Protein AF-A0AAW4BM08-F1 (afdb_monomer_lite)

Organism: Vibrio anguillarum (NCBI:txid55601)

Foldseek 3Di:
DDDDDDPVPDDPDQPDLVVLLVLLLPQDPPDPCNLVNLCSLLVSQPALVSSLVSLVNHDPVHCSLQVSLLSSCLPCVVVDDLLQWQKDAADDAAPFEKEKAAALLDPLRLLLVVCSVVCSPVRYMYTYLDEHLDDLDDPRDGALSLQLSLCLSPQPDSVRSNVSSVVSSVCNPCSNHDHPDPDDRDPVSSVSSVRSNSSCCSNRVVSFPTWMRTNVSDIDGTRDDD

Sequence (226 aa):
MEKEPSRLDQPQQPPASNSLENIARNLNPSSENFTEQCMQIGVGAPDVRALLTLFSIMPVHNEAATLCGHTFASKSLQSFDNDDLIVYKAIGEEKSVVNVLSDYTCSFCARFHNRIPELNSNGVTVRIFPYGRADYKVNGQPTAIAQNMATAMCGSSEQEKAQIFNDLISNQSLYAQKVYSQNEIADNCIQKAMTYKLFGDIFSRQRQTPLIFHPDGFVQIGDALT

InterPro domains:
  IPR036249 Thioredoxin-like superfamily [SSF52833] (87-222)
  IPR051470 Thiol:disulfide interchange protein [PTHR35272] (73-188)

Radius of gyration: 18.85 Å; chains: 1; bounding box: 44×66×50 Å

Structure (mmCIF, N/CA/C/O backbone):
data_AF-A0AAW4BM08-F1
#
_entry.id   AF-A0AAW4BM08-F1
#
loop_
_atom_site.group_PDB
_atom_site.id
_atom_site.type_symbol
_atom_site.label_atom_id
_atom_site.label_alt_id
_atom_site.label_comp_id
_atom_site.label_asym_id
_atom_site.label_entity_id
_atom_site.label_seq_id
_atom_site.pdbx_PDB_ins_code
_atom_site.Cartn_x
_atom_site.Cartn_y
_atom_site.Cartn_z
_atom_site.occupancy
_atom_site.B_iso_or_equiv
_atom_site.auth_seq_id
_atom_site.auth_comp_id
_atom_site.auth_asym_id
_atom_site.auth_atom_id
_atom_site.pdbx_PDB_model_num
ATOM 1 N N . MET A 1 1 ? 2.761 -49.407 -14.287 1.00 41.34 1 MET A N 1
ATOM 2 C CA . MET A 1 1 ? 3.035 -48.243 -15.153 1.00 41.34 1 MET A CA 1
ATOM 3 C C . MET A 1 1 ? 2.644 -47.012 -14.364 1.00 41.34 1 MET A C 1
ATOM 5 O O . MET A 1 1 ? 1.478 -46.637 -14.369 1.00 41.34 1 MET A O 1
ATOM 9 N N . GLU A 1 2 ? 3.580 -46.470 -13.592 1.00 42.31 2 GLU A N 1
ATOM 10 C CA . GLU A 1 2 ? 3.396 -45.163 -12.960 1.00 42.31 2 GLU A CA 1
ATOM 11 C C . GLU A 1 2 ? 3.401 -44.109 -14.072 1.00 42.31 2 GLU A C 1
ATOM 13 O O . GLU A 1 2 ? 4.277 -44.119 -14.936 1.00 42.31 2 GLU A O 1
ATOM 18 N N . LYS A 1 3 ? 2.358 -43.276 -14.120 1.00 47.12 3 LYS A N 1
ATOM 19 C CA . LYS A 1 3 ? 2.285 -42.149 -15.054 1.00 47.12 3 LYS A CA 1
ATOM 20 C C . LYS A 1 3 ? 3.284 -41.090 -14.595 1.00 47.12 3 LYS A C 1
ATOM 22 O O . LYS A 1 3 ? 3.214 -40.659 -13.448 1.00 47.12 3 LYS A O 1
ATOM 27 N N . GLU A 1 4 ? 4.167 -40.663 -15.495 1.00 41.12 4 GLU A N 1
ATOM 28 C CA . GLU A 1 4 ? 4.961 -39.446 -15.312 1.00 41.12 4 GLU A CA 1
ATOM 29 C C . GLU A 1 4 ? 4.027 -38.255 -15.018 1.00 41.12 4 GLU A C 1
ATOM 31 O O . GLU A 1 4 ? 3.014 -38.095 -15.711 1.00 41.12 4 GLU A O 1
ATOM 36 N N . PRO A 1 5 ? 4.327 -37.424 -14.004 1.00 44.53 5 PRO A N 1
ATOM 37 C CA . PRO A 1 5 ? 3.548 -36.226 -13.729 1.00 44.53 5 PRO A CA 1
ATOM 38 C C . PRO A 1 5 ? 3.705 -35.206 -14.862 1.00 44.53 5 PRO A C 1
ATOM 40 O O . PRO A 1 5 ? 4.771 -35.061 -15.465 1.00 44.53 5 PRO A O 1
ATOM 43 N N . SER A 1 6 ? 2.614 -34.502 -15.167 1.00 50.00 6 SER A N 1
ATOM 44 C CA . SER A 1 6 ? 2.571 -33.518 -16.246 1.00 50.00 6 SER A CA 1
ATOM 45 C C . SER A 1 6 ? 3.480 -32.322 -15.938 1.00 50.00 6 SER A C 1
ATOM 47 O O . SER A 1 6 ? 3.615 -31.896 -14.792 1.00 50.00 6 SER A O 1
ATOM 49 N N . ARG A 1 7 ? 4.070 -31.734 -16.985 1.00 47.44 7 ARG A N 1
ATOM 50 C CA . ARG A 1 7 ? 5.000 -30.587 -16.922 1.00 47.44 7 ARG A CA 1
ATOM 51 C C . ARG A 1 7 ? 4.415 -29.320 -16.266 1.00 47.44 7 ARG A C 1
ATOM 53 O O . ARG A 1 7 ? 5.148 -28.361 -16.061 1.00 47.44 7 ARG A O 1
ATOM 60 N N . LEU A 1 8 ? 3.115 -29.306 -15.967 1.00 42.53 8 LEU A N 1
ATOM 61 C CA . LEU A 1 8 ? 2.399 -28.189 -15.346 1.00 42.53 8 LEU A CA 1
ATOM 62 C C . LEU A 1 8 ? 2.458 -28.196 -13.807 1.00 42.53 8 LEU A C 1
ATOM 64 O O . LEU A 1 8 ? 2.119 -27.183 -13.208 1.00 42.53 8 LEU A O 1
ATOM 68 N N . ASP A 1 9 ? 2.937 -29.278 -13.181 1.00 43.19 9 ASP A N 1
ATOM 69 C CA . ASP A 1 9 ? 2.997 -29.425 -11.714 1.00 43.19 9 ASP A CA 1
ATOM 70 C C . ASP A 1 9 ? 4.409 -29.231 -11.122 1.00 43.19 9 ASP A C 1
ATOM 72 O O . ASP A 1 9 ? 4.650 -29.527 -9.951 1.00 43.19 9 ASP A O 1
ATOM 76 N N . GLN A 1 10 ? 5.376 -28.747 -11.909 1.00 37.47 10 GLN A N 1
ATOM 77 C CA . GLN A 1 10 ? 6.713 -28.436 -11.394 1.00 37.47 10 GLN A CA 1
ATOM 78 C C . GLN A 1 10 ? 6.787 -26.972 -10.934 1.00 37.47 10 GLN A C 1
ATOM 80 O O . GLN A 1 10 ? 6.391 -26.088 -11.697 1.00 37.47 10 GLN A O 1
ATOM 85 N N . PRO A 1 11 ? 7.338 -26.682 -9.735 1.00 41.28 11 PRO A N 1
ATOM 86 C CA . PRO A 1 11 ? 7.639 -25.313 -9.349 1.00 41.28 11 PRO A CA 1
ATOM 87 C C . PRO A 1 11 ? 8.594 -24.729 -10.389 1.00 41.28 11 PRO A C 1
ATOM 89 O O . PRO A 1 11 ? 9.713 -25.218 -10.556 1.00 41.28 11 PRO A O 1
ATOM 92 N N . GLN A 1 12 ? 8.137 -23.713 -11.122 1.00 49.75 12 GLN A N 1
ATOM 93 C CA . GLN A 1 12 ? 8.989 -22.982 -12.049 1.00 49.75 12 GLN A CA 1
ATOM 94 C C . GLN A 1 12 ? 10.176 -22.436 -11.252 1.00 49.75 12 GLN A C 1
ATOM 96 O O . GLN A 1 12 ? 9.999 -21.643 -10.326 1.00 49.75 12 GLN A O 1
ATOM 101 N N . GLN A 1 13 ? 11.387 -22.902 -11.573 1.00 44.53 13 GLN A N 1
ATOM 102 C CA . GLN A 1 13 ? 12.601 -22.328 -11.004 1.00 44.53 13 GLN A CA 1
ATOM 103 C C . GLN A 1 13 ? 12.610 -20.828 -11.316 1.00 44.53 13 GLN A C 1
ATOM 105 O O . GLN A 1 13 ? 12.337 -20.460 -12.464 1.00 44.53 13 GLN A O 1
ATOM 110 N N . PRO A 1 14 ? 12.909 -19.961 -10.332 1.00 50.41 14 PRO A N 1
ATOM 111 C CA . PRO A 1 14 ? 12.955 -18.536 -10.586 1.00 50.41 14 PRO A CA 1
ATOM 112 C C . PRO A 1 14 ? 13.980 -18.268 -11.696 1.00 50.41 14 PRO A C 1
ATOM 114 O O . PRO A 1 14 ? 15.072 -18.852 -11.680 1.00 50.41 14 PRO A O 1
ATOM 117 N N . PRO A 1 15 ? 13.642 -17.427 -12.686 1.00 55.50 15 PRO A N 1
ATOM 118 C CA . PRO A 1 15 ? 14.575 -17.060 -13.739 1.00 55.50 15 PRO A CA 1
ATOM 119 C C . PRO A 1 15 ? 15.868 -16.508 -13.122 1.00 55.50 15 PRO A C 1
ATOM 121 O O . PRO A 1 15 ? 15.829 -15.733 -12.167 1.00 55.50 15 PRO A O 1
ATOM 124 N N . ALA A 1 16 ? 17.026 -16.908 -13.662 1.00 60.22 16 ALA A N 1
ATOM 125 C CA . ALA A 1 16 ? 18.324 -16.393 -13.218 1.00 60.22 16 ALA A CA 1
ATOM 126 C C . ALA A 1 16 ? 18.314 -14.851 -13.221 1.00 60.22 16 ALA A C 1
ATOM 128 O O . ALA A 1 16 ? 17.701 -14.261 -14.110 1.00 60.22 16 ALA A O 1
ATOM 129 N N . SER A 1 17 ? 18.995 -14.182 -12.279 1.00 59.50 17 SER A N 1
ATOM 130 C CA . SER A 1 17 ? 18.917 -12.711 -12.124 1.00 59.50 17 SER A CA 1
ATOM 131 C C . SER A 1 17 ? 19.185 -11.947 -13.429 1.00 59.50 17 SER A C 1
ATOM 133 O O . SER A 1 17 ? 18.483 -10.987 -13.738 1.00 59.50 17 SER A O 1
ATOM 135 N N . ASN A 1 18 ? 20.107 -12.447 -14.261 1.00 64.00 18 ASN A N 1
ATOM 136 C CA . ASN A 1 18 ? 20.407 -11.899 -15.589 1.00 64.00 18 ASN A CA 1
ATOM 137 C C . ASN A 1 18 ? 19.195 -11.920 -16.544 1.00 64.00 18 ASN A C 1
ATOM 139 O O . ASN A 1 18 ? 19.064 -11.055 -17.405 1.00 64.00 18 ASN A O 1
ATOM 143 N N . SER A 1 19 ? 18.293 -12.892 -16.404 1.00 86.31 19 SER A N 1
ATOM 144 C CA . SER A 1 19 ? 17.054 -12.985 -17.182 1.00 86.31 19 SER A CA 1
ATOM 145 C C . SER A 1 19 ? 16.022 -11.946 -16.736 1.00 86.31 19 SER A C 1
ATOM 147 O O . SER A 1 19 ? 15.391 -11.327 -17.589 1.00 86.31 19 SER A O 1
ATOM 149 N N . LEU A 1 20 ? 15.867 -11.706 -15.429 1.00 93.38 20 LEU A N 1
ATOM 150 C CA . LEU A 1 20 ? 14.930 -10.697 -14.913 1.00 93.38 20 LEU A CA 1
ATOM 151 C C . LEU A 1 20 ? 15.369 -9.274 -15.250 1.00 93.38 20 LEU A C 1
ATOM 153 O O . LEU A 1 20 ? 14.540 -8.450 -15.634 1.00 93.38 20 LEU A O 1
ATOM 157 N N . GLU A 1 21 ? 16.670 -8.990 -15.166 1.00 93.81 21 GLU A N 1
ATOM 158 C CA . GLU A 1 21 ? 17.207 -7.689 -15.569 1.00 93.81 21 GLU A CA 1
ATOM 159 C C . GLU A 1 21 ? 16.959 -7.402 -17.052 1.00 93.81 21 GLU A C 1
ATOM 161 O O . GLU A 1 21 ? 16.584 -6.286 -17.415 1.00 93.81 21 GLU A O 1
ATOM 166 N N . ASN A 1 22 ? 17.120 -8.413 -17.910 1.00 93.69 22 ASN A N 1
ATOM 167 C CA . ASN A 1 22 ? 16.833 -8.283 -19.335 1.00 93.69 22 ASN A CA 1
ATOM 168 C C . ASN A 1 22 ? 15.350 -8.008 -19.598 1.00 93.69 22 ASN A C 1
ATOM 170 O O . ASN A 1 22 ? 15.041 -7.152 -20.427 1.00 93.69 22 ASN A O 1
ATOM 174 N N . ILE A 1 23 ? 14.441 -8.681 -18.887 1.00 94.19 23 ILE A N 1
ATOM 175 C CA . ILE A 1 23 ? 13.001 -8.406 -18.995 1.00 94.19 23 ILE A CA 1
ATOM 176 C C . ILE A 1 23 ? 12.712 -6.967 -18.542 1.00 94.19 23 ILE A C 1
ATOM 178 O O . ILE A 1 23 ? 12.061 -6.222 -19.268 1.00 94.19 23 ILE A O 1
ATOM 182 N N . ALA A 1 24 ? 13.256 -6.537 -17.399 1.00 93.62 24 ALA A N 1
ATOM 183 C CA . ALA A 1 24 ? 13.030 -5.196 -16.859 1.00 93.62 24 ALA A CA 1
ATOM 184 C C . ALA A 1 24 ? 13.524 -4.078 -17.796 1.00 93.62 24 ALA A C 1
ATOM 186 O O . ALA A 1 24 ? 12.808 -3.103 -18.014 1.00 93.62 24 ALA A O 1
ATOM 187 N N . ARG A 1 25 ? 14.714 -4.221 -18.398 1.00 92.81 25 ARG A N 1
ATOM 188 C CA . ARG A 1 25 ? 15.284 -3.213 -19.318 1.00 92.81 25 ARG A CA 1
ATOM 189 C C . ARG A 1 25 ? 14.516 -3.079 -20.630 1.00 92.81 25 ARG A C 1
ATOM 191 O O . ARG A 1 25 ? 14.506 -1.998 -21.210 1.00 92.81 25 ARG A O 1
ATOM 198 N N . ASN A 1 26 ? 13.908 -4.167 -21.097 1.00 92.12 26 ASN A N 1
ATOM 199 C CA . ASN A 1 26 ? 13.240 -4.238 -22.399 1.00 92.12 26 ASN A CA 1
ATOM 200 C C . ASN A 1 26 ? 11.709 -4.244 -22.285 1.00 92.12 26 ASN A C 1
ATOM 202 O O . ASN A 1 26 ? 11.019 -4.569 -23.251 1.00 92.12 26 ASN A O 1
ATOM 206 N N . LEU A 1 27 ? 11.176 -3.902 -21.110 1.00 92.31 27 LEU A N 1
ATOM 207 C CA . LEU A 1 27 ? 9.746 -3.915 -20.857 1.00 92.31 27 LEU A CA 1
ATOM 208 C C . LEU A 1 27 ? 9.024 -2.901 -21.762 1.00 92.31 27 LEU A C 1
ATOM 210 O O . LEU A 1 27 ? 9.345 -1.708 -21.768 1.00 92.31 27 LEU A O 1
ATOM 214 N N . ASN A 1 28 ? 8.032 -3.382 -22.513 1.00 91.62 28 ASN A N 1
ATOM 215 C CA . ASN A 1 28 ? 7.250 -2.586 -23.456 1.00 91.62 28 ASN A CA 1
ATOM 216 C C . ASN A 1 28 ? 5.750 -2.658 -23.102 1.00 91.62 28 ASN A C 1
ATOM 218 O O . ASN A 1 28 ? 5.165 -3.731 -23.251 1.00 91.62 28 ASN A O 1
ATOM 222 N N . PRO A 1 29 ? 5.110 -1.544 -22.693 1.00 90.81 29 PRO A N 1
ATOM 223 C CA . PRO A 1 29 ? 3.686 -1.492 -22.331 1.00 90.81 29 PRO A CA 1
ATOM 224 C C . PRO A 1 29 ? 2.729 -1.962 -23.422 1.00 90.81 29 PRO A C 1
ATOM 226 O O . PRO A 1 29 ? 1.629 -2.410 -23.122 1.00 90.81 29 PRO A O 1
ATOM 229 N N . SER A 1 30 ? 3.130 -1.847 -24.688 1.00 90.50 30 SER A N 1
ATOM 230 C CA . SER A 1 30 ? 2.307 -2.248 -25.832 1.00 90.50 30 SER A CA 1
ATOM 231 C C . SER A 1 30 ? 2.451 -3.729 -26.196 1.00 90.50 30 SER A C 1
ATOM 233 O O . SER A 1 30 ? 1.844 -4.174 -27.165 1.00 90.50 30 SER A O 1
ATOM 235 N N . SER A 1 31 ? 3.279 -4.488 -25.473 1.00 90.94 31 SER A N 1
ATOM 236 C CA . SER A 1 31 ? 3.492 -5.910 -25.738 1.00 90.94 31 SER A CA 1
ATOM 237 C C . SER A 1 31 ? 2.342 -6.766 -25.206 1.00 90.94 31 SER A C 1
ATOM 239 O O . SER A 1 31 ? 1.884 -6.568 -24.083 1.00 90.94 31 SER A O 1
ATOM 241 N N . GLU A 1 32 ? 1.941 -7.793 -25.958 1.00 92.81 32 GLU A N 1
ATOM 242 C CA . GLU A 1 32 ? 0.901 -8.748 -25.537 1.00 92.81 32 GLU A CA 1
ATOM 243 C C . GLU A 1 32 ? 1.283 -9.528 -24.266 1.00 92.81 32 GLU A C 1
ATOM 245 O O . GLU A 1 32 ? 0.418 -9.933 -23.495 1.00 92.81 32 GLU A O 1
ATOM 250 N N . ASN A 1 33 ? 2.583 -9.704 -24.007 1.00 93.31 33 ASN A N 1
ATOM 251 C CA . ASN A 1 33 ? 3.102 -10.392 -22.821 1.00 93.31 33 ASN A CA 1
ATOM 252 C C . ASN A 1 33 ? 3.484 -9.445 -21.668 1.00 93.31 33 ASN A C 1
ATOM 254 O O . ASN A 1 33 ? 4.096 -9.892 -20.696 1.00 93.31 33 ASN A O 1
ATOM 258 N N . PHE A 1 34 ? 3.134 -8.156 -21.744 1.00 93.44 34 PHE A N 1
ATOM 259 C CA . PHE A 1 34 ? 3.532 -7.157 -20.748 1.00 93.44 34 PHE A CA 1
ATOM 260 C C . PHE A 1 34 ? 3.140 -7.563 -19.319 1.00 93.44 34 PHE A C 1
ATOM 262 O O . PHE A 1 34 ? 3.961 -7.521 -18.402 1.00 93.44 34 PHE A O 1
ATOM 269 N N . THR A 1 35 ? 1.899 -8.021 -19.130 1.00 93.56 35 THR A N 1
ATOM 270 C CA . THR A 1 35 ? 1.411 -8.470 -17.820 1.00 93.56 35 THR A CA 1
ATOM 271 C C . THR A 1 35 ? 2.215 -9.650 -17.283 1.00 93.56 35 THR A C 1
ATOM 273 O O . THR A 1 35 ? 2.584 -9.651 -16.110 1.00 93.56 35 THR A O 1
ATOM 276 N N . GLU A 1 36 ? 2.520 -10.636 -18.128 1.00 95.06 36 GLU A N 1
ATOM 277 C CA . GLU A 1 36 ? 3.309 -11.804 -17.731 1.00 95.06 36 GLU A CA 1
ATOM 278 C C . GLU A 1 36 ? 4.731 -11.397 -17.333 1.00 95.06 36 GLU A C 1
ATOM 280 O O . GLU A 1 36 ? 5.205 -11.783 -16.267 1.00 95.06 36 GLU A O 1
ATOM 285 N N . GLN A 1 37 ? 5.380 -10.549 -18.132 1.00 95.06 37 GLN A N 1
ATOM 286 C CA . GLN A 1 37 ? 6.718 -10.028 -17.848 1.00 95.06 37 GLN A CA 1
ATOM 287 C C . GLN A 1 37 ? 6.766 -9.261 -16.521 1.00 95.06 37 GLN A C 1
ATOM 289 O O . GLN A 1 37 ? 7.676 -9.466 -15.714 1.00 95.06 37 GLN A O 1
ATOM 294 N N . CYS A 1 38 ? 5.759 -8.430 -16.251 1.00 94.75 38 CYS A N 1
ATOM 295 C CA . CYS A 1 38 ? 5.636 -7.721 -14.981 1.00 94.75 38 CYS A CA 1
ATOM 296 C C . CYS A 1 38 ? 5.477 -8.656 -13.787 1.00 94.75 38 CYS A C 1
ATOM 298 O O . CYS A 1 38 ? 6.106 -8.441 -12.749 1.00 94.75 38 CYS A O 1
ATOM 300 N N . MET A 1 39 ? 4.688 -9.719 -13.937 1.00 95.00 39 MET A N 1
ATOM 301 C CA . MET A 1 39 ? 4.548 -10.731 -12.893 1.00 95.00 39 MET A CA 1
ATOM 302 C C . MET A 1 39 ? 5.830 -11.546 -12.706 1.00 95.00 39 MET A C 1
ATOM 304 O O . MET A 1 39 ? 6.197 -11.814 -11.565 1.00 95.00 39 MET A O 1
ATOM 308 N N . GLN A 1 40 ? 6.557 -11.878 -13.777 1.00 94.94 40 GLN A N 1
ATOM 309 C CA . GLN A 1 40 ? 7.861 -12.547 -13.687 1.00 94.94 40 GLN A CA 1
ATOM 310 C C . GLN A 1 40 ? 8.871 -11.700 -12.904 1.00 94.94 40 GLN A C 1
ATOM 312 O O . GLN A 1 40 ? 9.571 -12.229 -12.045 1.00 94.94 40 GLN A O 1
ATOM 317 N N . ILE A 1 41 ? 8.911 -10.386 -13.144 1.00 94.50 41 ILE A N 1
ATOM 318 C CA . ILE A 1 41 ? 9.743 -9.455 -12.370 1.00 94.50 41 ILE A CA 1
ATOM 319 C C . ILE A 1 41 ? 9.291 -9.401 -10.906 1.00 94.50 41 ILE A C 1
ATOM 321 O O . ILE A 1 41 ? 10.115 -9.548 -10.006 1.00 94.50 41 ILE A O 1
ATOM 325 N N . GLY A 1 42 ? 7.991 -9.202 -10.675 1.00 92.56 42 GLY A N 1
ATOM 326 C CA . GLY A 1 42 ? 7.408 -9.036 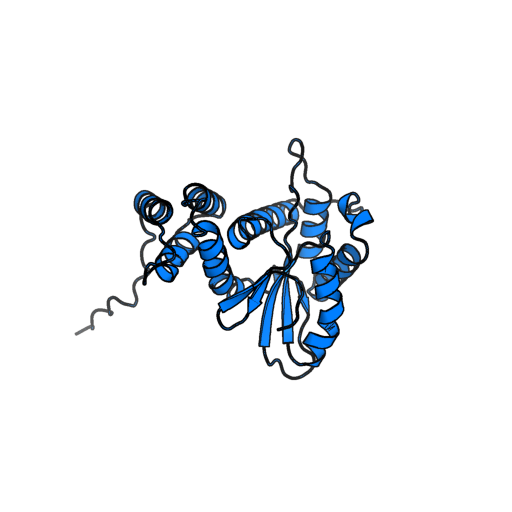-9.344 1.00 92.56 42 GLY A CA 1
ATOM 327 C C . GLY A 1 42 ? 7.568 -10.251 -8.432 1.00 92.56 42 GLY A C 1
ATOM 328 O O . GLY A 1 42 ? 7.954 -10.107 -7.276 1.00 92.56 42 GLY A O 1
ATOM 329 N N . VAL A 1 43 ? 7.291 -11.444 -8.961 1.00 92.06 43 VAL A N 1
ATOM 330 C CA . VAL A 1 43 ? 7.328 -12.718 -8.222 1.00 92.06 43 VAL A CA 1
ATOM 331 C C . VAL A 1 43 ? 8.722 -13.347 -8.240 1.00 92.06 43 VAL A C 1
ATOM 333 O O . VAL A 1 43 ? 9.100 -14.033 -7.296 1.00 92.06 43 VAL A O 1
ATOM 336 N N . GLY A 1 44 ? 9.496 -13.129 -9.307 1.00 92.19 44 GLY A N 1
ATOM 337 C CA . GLY A 1 44 ? 10.830 -13.709 -9.463 1.00 92.19 44 GLY A CA 1
ATOM 338 C C . GLY A 1 44 ? 11.921 -13.003 -8.659 1.00 92.19 44 GLY A C 1
ATOM 339 O O . GLY A 1 44 ? 13.000 -13.568 -8.478 1.00 92.19 44 GLY A O 1
ATOM 340 N N . ALA A 1 45 ? 11.676 -11.782 -8.175 1.00 93.06 45 ALA A N 1
ATOM 341 C CA . ALA A 1 45 ? 12.617 -11.088 -7.306 1.00 93.06 45 ALA A CA 1
ATOM 342 C C . ALA A 1 45 ? 12.724 -11.799 -5.937 1.00 93.06 45 ALA A C 1
ATOM 344 O O . ALA A 1 45 ? 11.704 -12.007 -5.283 1.00 93.06 45 ALA A O 1
ATOM 345 N N . PRO A 1 46 ? 13.938 -12.138 -5.459 1.00 91.19 46 PRO A N 1
ATOM 346 C CA . PRO A 1 46 ? 14.117 -12.897 -4.215 1.00 91.19 46 PRO A CA 1
ATOM 347 C C . PRO A 1 46 ? 13.751 -12.105 -2.954 1.00 91.19 46 PRO A C 1
ATOM 349 O O . PRO A 1 46 ? 13.446 -12.691 -1.920 1.00 91.19 46 PRO A O 1
ATOM 352 N N . ASP A 1 47 ? 13.801 -10.775 -3.031 1.00 91.06 47 ASP A N 1
ATOM 353 C CA . ASP A 1 47 ? 13.400 -9.869 -1.967 1.00 91.06 47 ASP A CA 1
ATOM 354 C C . ASP A 1 47 ? 12.976 -8.505 -2.542 1.00 91.06 47 ASP A C 1
ATOM 356 O O . ASP A 1 47 ? 13.180 -8.193 -3.722 1.00 91.06 47 ASP A O 1
ATOM 360 N N . VAL A 1 48 ? 12.394 -7.661 -1.688 1.00 90.19 48 VAL A N 1
ATOM 361 C CA . VAL A 1 48 ? 11.899 -6.333 -2.080 1.00 90.19 48 VAL A CA 1
ATOM 362 C C . VAL A 1 48 ? 13.014 -5.401 -2.580 1.00 90.19 48 VAL A C 1
ATOM 364 O O . VAL A 1 48 ? 12.763 -4.501 -3.380 1.00 90.19 48 VAL A O 1
ATOM 367 N N . ARG A 1 49 ? 14.268 -5.598 -2.154 1.00 90.12 49 ARG A N 1
ATOM 368 C CA . ARG A 1 49 ? 15.402 -4.762 -2.572 1.00 90.12 49 ARG A CA 1
ATOM 369 C C . ARG A 1 49 ? 15.880 -5.135 -3.973 1.00 90.12 49 ARG A C 1
ATOM 371 O O . ARG A 1 49 ? 16.176 -4.243 -4.774 1.00 90.12 49 ARG A O 1
ATOM 378 N N . ALA A 1 50 ? 15.920 -6.425 -4.287 1.00 92.81 50 ALA A N 1
ATOM 379 C CA . ALA A 1 50 ? 16.127 -6.913 -5.642 1.00 92.81 50 ALA A CA 1
ATOM 380 C C . ALA A 1 50 ? 14.998 -6.426 -6.561 1.00 92.81 50 ALA A C 1
ATOM 382 O O . ALA A 1 50 ? 15.270 -5.917 -7.648 1.00 92.81 50 ALA A O 1
ATOM 383 N N . LEU A 1 51 ? 13.749 -6.465 -6.085 1.00 94.12 51 LEU A N 1
ATOM 384 C CA . LEU A 1 51 ? 12.600 -5.961 -6.833 1.00 94.12 51 LEU A CA 1
ATOM 385 C C . LEU A 1 51 ? 12.725 -4.464 -7.156 1.00 94.12 51 LEU A C 1
ATOM 387 O O . LEU A 1 51 ? 12.576 -4.068 -8.310 1.00 94.12 51 LEU A O 1
ATOM 391 N N . LEU A 1 52 ? 13.081 -3.627 -6.176 1.00 91.56 52 LEU A N 1
ATOM 392 C CA . LEU A 1 52 ? 13.359 -2.204 -6.414 1.00 91.56 52 LEU A CA 1
ATOM 393 C C . LEU A 1 52 ? 14.466 -1.987 -7.443 1.00 91.56 52 LEU A C 1
ATOM 395 O O . LEU A 1 52 ? 14.372 -1.080 -8.268 1.00 91.56 52 LEU A O 1
ATOM 399 N N . THR A 1 53 ? 15.515 -2.809 -7.392 1.00 92.50 53 THR A N 1
ATOM 400 C CA . THR A 1 53 ? 16.630 -2.737 -8.343 1.00 92.50 53 THR A CA 1
ATOM 401 C C . THR A 1 53 ? 16.132 -3.008 -9.763 1.00 92.50 53 THR A C 1
ATOM 403 O O . THR A 1 53 ? 16.416 -2.215 -10.660 1.00 92.50 53 THR A O 1
ATOM 406 N N . LEU A 1 54 ? 15.302 -4.038 -9.960 1.00 93.44 54 LEU A N 1
ATOM 407 C CA . LEU A 1 54 ? 14.662 -4.324 -11.249 1.00 93.44 54 LEU A CA 1
ATOM 408 C C . LEU A 1 54 ? 13.769 -3.162 -11.717 1.00 93.44 54 LEU A C 1
ATOM 410 O O . LEU A 1 54 ? 13.871 -2.732 -12.862 1.00 93.44 54 LEU A O 1
ATOM 414 N N . PHE A 1 55 ? 12.958 -2.580 -10.832 1.00 91.69 55 PHE A N 1
ATOM 415 C CA . PHE A 1 55 ? 12.122 -1.415 -11.158 1.00 91.69 55 PHE A CA 1
ATOM 416 C C . PHE A 1 55 ? 12.925 -0.138 -11.459 1.00 91.69 55 PHE A C 1
ATOM 418 O O . PHE A 1 55 ? 12.464 0.726 -12.209 1.00 91.69 55 PHE A O 1
ATOM 425 N N . SER A 1 56 ? 14.134 -0.005 -10.904 1.00 90.06 56 SER A N 1
ATOM 426 C CA . SER A 1 56 ? 15.020 1.143 -11.143 1.00 90.06 56 SER A CA 1
ATOM 427 C C . SER A 1 56 ? 15.668 1.145 -12.529 1.00 90.06 56 SER A C 1
ATOM 429 O O . SER A 1 56 ? 16.010 2.213 -13.033 1.00 90.06 56 SER A O 1
ATOM 431 N N . ILE A 1 57 ? 15.812 -0.031 -13.151 1.00 91.19 57 ILE A N 1
ATOM 432 C CA . ILE A 1 57 ? 16.421 -0.193 -14.480 1.00 91.19 57 ILE A CA 1
ATOM 433 C C . ILE A 1 57 ? 15.384 -0.262 -15.608 1.00 91.19 57 ILE A C 1
ATOM 435 O O . ILE A 1 57 ? 15.767 -0.363 -16.775 1.00 91.19 57 ILE A O 1
ATOM 439 N N . MET A 1 58 ? 14.090 -0.211 -15.273 1.00 90.88 58 MET A N 1
ATOM 440 C CA . MET A 1 58 ? 13.013 -0.124 -16.257 1.00 90.88 58 MET A CA 1
ATOM 441 C C . MET A 1 58 ? 13.053 1.219 -16.993 1.00 90.88 58 MET A C 1
ATOM 443 O O . MET A 1 58 ? 13.396 2.240 -16.385 1.00 90.88 58 MET A O 1
ATOM 447 N N . PRO A 1 59 ? 12.648 1.263 -18.273 1.00 80.81 59 PRO A N 1
ATOM 448 C CA . PRO A 1 59 ? 12.546 2.518 -19.000 1.00 80.81 59 PRO A CA 1
ATOM 449 C C . PRO A 1 59 ? 11.590 3.484 -18.277 1.00 80.81 59 PRO A C 1
ATOM 451 O O . PRO A 1 59 ? 10.416 3.195 -18.063 1.00 80.81 59 PRO A O 1
ATOM 454 N N . VAL A 1 60 ? 12.109 4.640 -17.852 1.00 67.75 60 VAL A N 1
ATOM 455 C CA . VAL A 1 60 ? 11.337 5.635 -17.079 1.00 67.75 60 VAL A CA 1
ATOM 456 C C . VAL A 1 60 ? 10.501 6.533 -17.999 1.00 67.75 60 VAL A C 1
ATOM 458 O O . VAL A 1 60 ? 9.473 7.063 -17.591 1.00 67.75 60 VAL A O 1
ATOM 461 N N . HIS A 1 61 ? 10.920 6.685 -19.257 1.00 63.56 61 HIS A N 1
ATOM 462 C CA . HIS A 1 61 ? 10.325 7.617 -20.219 1.00 63.56 61 HIS A CA 1
ATOM 463 C C . HIS A 1 61 ? 9.075 7.093 -20.945 1.00 63.56 61 HIS A C 1
ATOM 465 O O . HIS A 1 61 ? 8.524 7.824 -21.760 1.00 63.56 61 HIS A O 1
ATOM 471 N N . ASN A 1 62 ? 8.623 5.863 -20.687 1.00 61.72 62 ASN A N 1
ATOM 472 C CA . ASN A 1 62 ? 7.545 5.227 -21.457 1.00 61.72 62 ASN A CA 1
ATOM 473 C C . ASN A 1 62 ? 6.397 4.668 -20.598 1.00 61.72 62 ASN A C 1
ATOM 475 O O . ASN A 1 62 ? 5.711 3.762 -21.049 1.00 61.72 62 ASN A O 1
ATOM 479 N N . GLU A 1 63 ? 6.219 5.141 -19.360 1.00 83.38 63 GLU A N 1
ATOM 480 C CA . GLU A 1 63 ? 5.175 4.669 -18.426 1.00 83.38 63 GLU A CA 1
ATOM 481 C C . GLU A 1 63 ? 5.280 3.188 -18.007 1.00 83.38 63 GLU A C 1
ATOM 483 O O . GLU A 1 63 ? 4.544 2.763 -17.115 1.00 83.38 63 GLU A O 1
ATOM 488 N N . ALA A 1 64 ? 6.227 2.409 -18.551 1.00 89.19 64 ALA A N 1
ATOM 489 C CA . ALA A 1 64 ? 6.320 0.970 -18.315 1.00 89.19 64 ALA A CA 1
ATOM 490 C C . ALA A 1 64 ? 6.497 0.633 -16.844 1.00 89.19 64 ALA A C 1
ATOM 492 O O . ALA A 1 64 ? 5.779 -0.216 -16.332 1.00 89.19 64 ALA A O 1
ATOM 493 N N . ALA A 1 65 ? 7.387 1.334 -16.140 1.00 90.56 65 ALA A N 1
ATOM 494 C CA . ALA A 1 65 ? 7.592 1.101 -14.715 1.00 90.56 65 ALA A CA 1
ATOM 495 C C . ALA A 1 65 ? 6.321 1.372 -13.889 1.00 90.56 65 ALA A C 1
ATOM 497 O O . ALA A 1 65 ? 6.008 0.605 -12.981 1.00 90.56 65 ALA A O 1
ATOM 498 N N . THR A 1 66 ? 5.572 2.429 -14.219 1.00 91.81 66 THR A N 1
ATOM 499 C CA . THR A 1 66 ? 4.310 2.767 -13.543 1.00 91.81 66 THR A CA 1
ATOM 500 C C . THR A 1 66 ? 3.245 1.713 -13.827 1.00 91.81 66 THR A C 1
ATOM 502 O O . THR A 1 66 ? 2.673 1.149 -12.898 1.00 91.81 66 THR A O 1
ATOM 505 N N . LEU A 1 67 ? 3.018 1.383 -15.102 1.00 92.94 67 LEU A N 1
ATOM 506 C CA . LEU A 1 67 ? 2.022 0.385 -15.488 1.00 92.94 67 LEU A CA 1
ATOM 507 C C . LEU A 1 67 ? 2.373 -1.004 -14.937 1.00 92.94 67 LEU A C 1
ATOM 509 O O . LEU A 1 67 ? 1.486 -1.758 -14.537 1.00 92.94 67 LEU A O 1
ATOM 513 N N . CYS A 1 68 ? 3.661 -1.329 -14.857 1.00 94.62 68 CYS A N 1
ATOM 514 C CA . CYS A 1 68 ? 4.135 -2.582 -14.290 1.00 94.62 68 CYS A CA 1
ATOM 515 C C . CYS A 1 68 ? 3.913 -2.639 -12.780 1.00 94.62 68 CYS A C 1
ATOM 517 O O . CYS A 1 68 ? 3.456 -3.657 -12.269 1.00 94.62 68 CYS A O 1
ATOM 519 N N . GLY A 1 69 ? 4.162 -1.528 -12.079 1.00 94.75 69 GLY A N 1
ATOM 520 C CA . GLY A 1 69 ? 3.868 -1.375 -10.656 1.00 94.75 69 GLY A CA 1
ATOM 521 C C . GLY A 1 69 ? 2.382 -1.558 -10.368 1.00 94.75 69 GLY A C 1
ATOM 522 O O . GLY A 1 69 ? 2.020 -2.365 -9.514 1.00 94.75 69 GLY A O 1
ATOM 523 N N . HIS A 1 70 ? 1.524 -0.897 -11.148 1.00 95.12 70 HIS A N 1
ATOM 524 C CA . HIS A 1 70 ? 0.069 -1.048 -11.081 1.00 95.12 70 HIS A CA 1
ATOM 525 C C . HIS A 1 70 ? -0.388 -2.483 -11.365 1.00 95.12 70 HIS A C 1
ATOM 527 O O . HIS A 1 70 ? -1.210 -3.031 -10.629 1.00 95.12 70 HIS A O 1
ATOM 533 N N . THR A 1 71 ? 0.164 -3.108 -12.407 1.00 94.81 71 THR A N 1
ATOM 534 C CA . THR A 1 71 ? -0.146 -4.494 -12.785 1.00 94.81 71 THR A CA 1
ATOM 535 C C . THR A 1 71 ? 0.238 -5.454 -11.666 1.00 94.81 71 THR A C 1
ATOM 537 O O . THR A 1 71 ? -0.570 -6.283 -11.244 1.00 94.81 71 THR A O 1
ATOM 540 N N . PHE A 1 72 ? 1.457 -5.313 -11.149 1.00 95.12 72 PHE A N 1
ATOM 541 C CA . PHE A 1 72 ? 1.957 -6.146 -10.071 1.00 95.12 72 PHE A CA 1
ATOM 542 C C . PHE A 1 72 ? 1.141 -5.951 -8.789 1.00 95.12 72 PHE A C 1
ATOM 544 O O . PHE A 1 72 ? 0.742 -6.938 -8.175 1.00 95.12 72 PHE A O 1
ATOM 551 N N . ALA A 1 73 ? 0.814 -4.712 -8.415 1.00 95.44 73 ALA A N 1
ATOM 552 C CA . ALA A 1 73 ? -0.037 -4.404 -7.265 1.00 95.44 73 ALA A CA 1
ATOM 553 C C . ALA A 1 73 ? -1.434 -5.031 -7.398 1.00 95.44 73 ALA A C 1
ATOM 555 O O . ALA A 1 73 ? -1.880 -5.739 -6.499 1.00 95.44 73 ALA A O 1
ATOM 556 N N . SER A 1 74 ? -2.093 -4.847 -8.548 1.00 94.75 74 SER A N 1
ATOM 557 C CA . SER A 1 74 ? -3.451 -5.357 -8.810 1.00 94.75 74 SER A CA 1
ATOM 558 C C . SER A 1 74 ? -3.555 -6.875 -8.655 1.00 94.75 74 SER A C 1
ATOM 560 O O . SER A 1 74 ? -4.588 -7.395 -8.229 1.00 94.75 74 SER A O 1
ATOM 562 N N . LYS A 1 75 ? -2.482 -7.596 -9.004 1.00 92.88 75 LYS A N 1
ATOM 563 C CA . LYS A 1 75 ? -2.406 -9.056 -8.880 1.00 92.88 75 LYS A CA 1
ATOM 564 C C . LYS A 1 75 ? -1.936 -9.506 -7.498 1.00 92.88 75 LYS A C 1
ATOM 566 O O . LYS A 1 75 ? -2.472 -10.472 -6.972 1.00 92.88 75 LYS A O 1
ATOM 571 N N . SER A 1 76 ? -0.949 -8.829 -6.911 1.00 92.25 76 SER A N 1
ATOM 572 C CA . SER A 1 76 ? -0.319 -9.271 -5.661 1.00 92.25 76 SER A CA 1
ATOM 573 C C . SER A 1 76 ? -1.099 -8.876 -4.409 1.00 92.25 76 SER A C 1
ATOM 575 O O . SER A 1 76 ? -1.173 -9.691 -3.496 1.00 92.25 76 SER A O 1
ATOM 577 N N . LEU A 1 77 ? -1.738 -7.698 -4.363 1.00 92.44 77 LEU A N 1
ATOM 578 C CA . LEU A 1 77 ? -2.464 -7.202 -3.178 1.00 92.44 77 LEU A CA 1
ATOM 579 C C . LEU A 1 77 ? -3.602 -8.129 -2.726 1.00 92.44 77 LEU A C 1
ATOM 581 O O . LEU A 1 77 ? -3.971 -8.133 -1.553 1.00 92.44 77 LEU A O 1
ATOM 585 N N . GLN A 1 78 ? -4.141 -8.946 -3.630 1.00 86.50 78 GLN A N 1
ATOM 586 C CA . GLN A 1 78 ? -5.144 -9.961 -3.297 1.00 86.50 78 GLN A CA 1
ATOM 587 C C . GLN A 1 78 ? -4.587 -11.037 -2.352 1.00 86.50 78 GLN A C 1
ATOM 589 O O . GLN A 1 78 ? -5.326 -11.560 -1.526 1.00 86.50 78 GLN A O 1
ATOM 594 N N . SER A 1 79 ? -3.284 -11.315 -2.431 1.00 87.56 79 SER A N 1
ATOM 595 C CA . SER A 1 79 ? -2.585 -12.320 -1.622 1.00 87.56 79 SER A CA 1
ATOM 596 C C . SER A 1 79 ? -1.934 -11.754 -0.358 1.00 87.56 79 SER A C 1
ATOM 598 O O . SER A 1 79 ? -1.382 -12.520 0.426 1.00 87.56 79 SER A O 1
ATOM 600 N N . PHE A 1 80 ? -1.948 -10.430 -0.164 1.00 89.19 80 PHE A N 1
ATOM 601 C CA . PHE A 1 80 ? -1.463 -9.825 1.077 1.00 89.19 80 PHE A CA 1
ATOM 602 C C . PHE A 1 80 ? -2.381 -10.230 2.228 1.00 89.19 80 PHE A C 1
ATOM 604 O O . PHE A 1 80 ? -3.602 -10.226 2.065 1.00 89.19 80 PHE A O 1
ATOM 611 N N . ASP A 1 81 ? -1.804 -10.552 3.384 1.00 88.69 81 ASP A N 1
ATOM 612 C CA . ASP A 1 81 ? -2.584 -10.865 4.577 1.00 88.69 81 ASP A CA 1
ATOM 613 C C . ASP A 1 81 ? -3.345 -9.615 5.047 1.00 88.69 81 ASP A C 1
ATOM 615 O O . ASP A 1 81 ? -2.817 -8.500 5.033 1.00 88.69 81 ASP A O 1
ATOM 619 N N . ASN A 1 82 ? -4.589 -9.795 5.487 1.00 88.50 82 ASN A N 1
ATOM 620 C CA . ASN A 1 82 ? -5.345 -8.730 6.141 1.00 88.50 82 ASN A CA 1
ATOM 621 C C . ASN A 1 82 ? -4.634 -8.226 7.399 1.00 88.50 82 ASN A C 1
ATOM 623 O O . ASN A 1 82 ? -4.748 -7.043 7.717 1.00 88.50 82 ASN A O 1
ATOM 627 N N . ASP A 1 83 ? -3.843 -9.073 8.061 1.00 88.12 83 ASP A N 1
ATOM 628 C CA . ASP A 1 83 ? -3.029 -8.671 9.205 1.00 88.12 83 ASP A CA 1
ATOM 629 C C . ASP A 1 83 ? -1.893 -7.701 8.856 1.00 88.12 83 ASP A C 1
ATOM 631 O O . ASP A 1 83 ? -1.323 -7.052 9.741 1.00 88.12 83 ASP A O 1
ATOM 635 N N . ASP A 1 84 ? -1.590 -7.519 7.581 1.00 89.75 84 ASP A N 1
ATOM 636 C CA . ASP A 1 84 ? -0.634 -6.513 7.150 1.00 89.75 84 ASP A CA 1
ATOM 637 C C . ASP A 1 84 ? -1.279 -5.224 6.629 1.00 89.75 84 ASP A C 1
ATOM 639 O O . ASP A 1 84 ? -0.583 -4.236 6.375 1.00 89.75 84 ASP A O 1
ATOM 643 N N . LEU A 1 85 ? -2.602 -5.220 6.496 1.00 96.06 85 LEU A N 1
ATOM 644 C CA . LEU A 1 85 ? -3.388 -4.113 5.973 1.00 96.06 85 LEU A CA 1
ATOM 645 C C . LEU A 1 85 ? -4.257 -3.502 7.078 1.00 96.06 85 LEU A C 1
ATOM 647 O O . LEU A 1 85 ? -4.364 -4.015 8.193 1.00 96.06 85 LEU A O 1
ATOM 651 N N . ILE A 1 86 ? -4.894 -2.377 6.762 1.00 98.00 86 ILE A N 1
ATOM 652 C CA . ILE A 1 86 ? -5.924 -1.785 7.619 1.00 98.00 86 ILE A CA 1
ATOM 653 C C . ILE A 1 86 ? -7.268 -1.999 6.925 1.00 98.00 86 ILE A C 1
ATOM 655 O O . ILE A 1 86 ? -7.525 -1.437 5.860 1.00 98.00 86 ILE A O 1
ATOM 659 N N . VAL A 1 87 ? -8.107 -2.862 7.498 1.00 98.00 87 VAL A N 1
ATOM 660 C CA . VAL A 1 87 ? -9.308 -3.381 6.830 1.00 98.00 87 VAL A CA 1
ATOM 661 C C . VAL A 1 87 ? -10.574 -2.748 7.402 1.00 98.00 87 VAL A C 1
ATOM 663 O O . VAL A 1 87 ? -10.857 -2.856 8.593 1.00 98.00 87 VAL A O 1
ATOM 666 N N . TYR A 1 88 ? -11.372 -2.147 6.523 1.00 98.38 88 TYR A N 1
ATOM 667 C CA . TYR A 1 88 ? -12.708 -1.628 6.804 1.00 98.38 88 TYR A CA 1
ATOM 668 C C . TYR A 1 88 ? -13.733 -2.519 6.100 1.00 98.38 88 TYR A C 1
ATOM 670 O O . TYR A 1 88 ? -13.925 -2.422 4.883 1.00 98.38 88 TYR A O 1
ATOM 678 N N . LYS A 1 89 ? -14.337 -3.436 6.859 1.00 98.12 89 LYS A N 1
ATOM 679 C CA . LYS A 1 89 ? -15.220 -4.485 6.329 1.00 98.12 89 LYS A CA 1
ATOM 680 C C . LYS A 1 89 ? -16.559 -3.924 5.852 1.00 98.12 89 LYS A C 1
ATOM 682 O O . LYS A 1 89 ? -17.116 -3.012 6.463 1.00 98.12 89 LYS A O 1
ATOM 687 N N . ALA A 1 90 ? -17.083 -4.514 4.782 1.00 98.31 90 ALA A N 1
ATOM 688 C CA . ALA A 1 90 ? -18.450 -4.313 4.329 1.00 98.31 90 ALA A CA 1
ATOM 689 C C . ALA A 1 90 ? -19.463 -4.575 5.457 1.00 98.31 90 ALA A C 1
ATOM 691 O O . ALA A 1 90 ? -19.265 -5.437 6.316 1.00 98.31 90 ALA A O 1
ATOM 692 N N . ILE A 1 91 ? -20.573 -3.841 5.428 1.00 98.12 91 ILE A N 1
ATOM 693 C CA . ILE A 1 91 ? -21.719 -4.070 6.305 1.00 98.12 91 ILE A CA 1
ATOM 694 C C . ILE A 1 91 ? -22.714 -4.954 5.550 1.00 98.12 91 ILE A C 1
ATOM 696 O O . ILE A 1 91 ? -23.182 -4.594 4.472 1.00 98.12 91 ILE A O 1
ATOM 700 N N . GLY A 1 92 ? -23.067 -6.100 6.136 1.00 97.00 92 GLY A N 1
ATOM 701 C CA . GLY A 1 92 ? -23.956 -7.077 5.506 1.00 97.00 92 GLY A CA 1
ATOM 702 C C . GLY A 1 92 ? -23.213 -7.993 4.533 1.00 97.00 92 GLY A C 1
ATOM 703 O O . GLY A 1 92 ? -22.156 -8.520 4.867 1.00 97.00 92 GLY A O 1
ATOM 704 N N . GLU A 1 93 ? -23.794 -8.222 3.354 1.00 97.31 93 GLU A N 1
ATOM 705 C CA . GLU A 1 93 ? -23.180 -9.042 2.305 1.00 97.31 93 GLU A CA 1
ATOM 706 C C . GLU A 1 93 ? -22.020 -8.291 1.634 1.00 97.31 93 GLU A C 1
ATOM 708 O O . GLU A 1 93 ? -22.193 -7.177 1.130 1.00 97.31 93 GLU A O 1
ATOM 713 N N . GLU A 1 94 ? -20.839 -8.912 1.608 1.00 98.06 94 GLU A N 1
ATOM 714 C CA . GLU A 1 94 ? -19.689 -8.398 0.868 1.00 98.06 94 GLU A CA 1
ATOM 715 C C . GLU A 1 94 ? -19.885 -8.646 -0.632 1.00 98.06 94 GLU A C 1
ATOM 717 O O . GLU A 1 94 ? -19.917 -9.782 -1.099 1.00 98.06 94 GLU A O 1
ATOM 722 N N . LYS A 1 95 ? -20.015 -7.558 -1.391 1.00 97.62 95 LYS A N 1
ATOM 723 C CA . LYS A 1 95 ? -20.200 -7.563 -2.847 1.00 97.62 95 LYS A CA 1
ATOM 724 C C . LYS A 1 95 ? -18.897 -7.339 -3.605 1.00 97.62 95 LYS A C 1
ATOM 726 O O . LYS A 1 95 ? -18.796 -7.712 -4.769 1.00 97.62 95 LYS A O 1
ATOM 731 N N . SER A 1 96 ? -17.939 -6.647 -2.990 1.00 96.31 96 SER A N 1
ATOM 732 C CA . SER A 1 96 ? -16.672 -6.279 -3.623 1.00 96.31 96 SER A CA 1
ATOM 733 C C . SER A 1 96 ? -15.606 -5.936 -2.584 1.00 96.31 96 SER A C 1
ATOM 735 O O . SER A 1 96 ? -15.922 -5.497 -1.476 1.00 96.31 96 SER A O 1
ATOM 737 N N . VAL A 1 97 ? -14.339 -6.086 -2.970 1.00 96.50 97 VAL A N 1
ATOM 738 C CA . VAL A 1 97 ? -13.166 -5.730 -2.168 1.00 96.50 97 VAL A CA 1
ATOM 739 C C . VAL A 1 97 ? -12.273 -4.808 -2.988 1.00 96.50 97 VAL A C 1
ATOM 741 O O . VAL A 1 97 ? -11.793 -5.194 -4.050 1.00 96.50 97 VAL A O 1
ATOM 744 N N . VAL A 1 98 ? -11.998 -3.607 -2.487 1.00 96.62 98 VAL A N 1
ATOM 745 C CA . VAL A 1 98 ? -11.029 -2.690 -3.105 1.00 96.62 98 VAL A CA 1
ATOM 746 C C . VAL A 1 98 ? -9.796 -2.561 -2.223 1.00 96.62 98 VAL A C 1
ATOM 748 O O . VAL A 1 98 ? -9.902 -2.454 -0.999 1.00 96.62 98 VAL A O 1
ATOM 751 N N . ASN A 1 99 ? -8.616 -2.559 -2.841 1.00 97.81 99 ASN A N 1
ATOM 752 C CA . ASN A 1 99 ? -7.364 -2.281 -2.140 1.00 97.81 99 ASN A CA 1
ATOM 753 C C . ASN A 1 99 ? -6.951 -0.839 -2.419 1.00 97.81 99 ASN A C 1
ATOM 755 O O . ASN A 1 99 ? -7.039 -0.389 -3.557 1.00 97.81 99 ASN A O 1
ATOM 759 N N . VAL A 1 100 ? -6.504 -0.105 -1.405 1.00 97.75 100 VAL A N 1
ATOM 760 C CA . VAL A 1 100 ? -6.222 1.327 -1.538 1.00 97.75 100 VAL A CA 1
ATOM 761 C C . VAL A 1 100 ? -4.862 1.648 -0.954 1.00 97.75 100 VAL A C 1
ATOM 763 O O . VAL A 1 100 ? -4.665 1.577 0.256 1.00 97.75 100 VAL A O 1
ATOM 766 N N . LEU A 1 101 ? -3.926 2.054 -1.805 1.00 97.69 101 LEU A N 1
ATOM 767 C CA . LEU A 1 101 ? -2.674 2.655 -1.358 1.00 97.69 101 LEU A CA 1
ATOM 768 C C . LEU A 1 101 ? -2.974 4.049 -0.808 1.00 97.69 101 LEU A C 1
ATOM 770 O O . LEU A 1 101 ? -3.343 4.947 -1.569 1.00 97.69 101 LEU A O 1
ATOM 774 N N . SER A 1 102 ? -2.822 4.226 0.505 1.00 98.19 102 SER A N 1
ATOM 775 C CA . SER A 1 102 ? -3.248 5.441 1.203 1.00 98.19 102 SER A CA 1
ATOM 776 C C . SER A 1 102 ? -2.142 6.033 2.072 1.00 98.19 102 SER A C 1
ATOM 778 O O . SER A 1 102 ? -1.473 5.331 2.832 1.00 98.19 102 SER A O 1
ATOM 780 N N . ASP A 1 103 ? -2.001 7.354 1.977 1.00 98.12 103 ASP A N 1
ATOM 781 C CA . ASP A 1 103 ? -1.087 8.174 2.767 1.00 98.12 103 ASP A CA 1
ATOM 782 C C . ASP A 1 103 ? -1.908 9.021 3.734 1.00 98.12 103 ASP A C 1
ATOM 784 O O . ASP A 1 103 ? -2.645 9.910 3.299 1.00 98.12 103 ASP A O 1
ATOM 788 N N . TYR A 1 104 ? -1.761 8.799 5.042 1.00 98.19 104 TYR A N 1
ATOM 789 C CA . TYR A 1 104 ? -2.533 9.547 6.036 1.00 98.19 104 TYR A CA 1
ATOM 790 C C . TYR A 1 104 ? -2.248 11.062 5.991 1.00 98.19 104 TYR A C 1
ATOM 792 O O . TYR A 1 104 ? -3.069 11.847 6.455 1.00 98.19 104 TYR A O 1
ATOM 800 N N . THR A 1 105 ? -1.131 11.502 5.393 1.00 97.81 105 THR A N 1
ATOM 801 C CA . THR A 1 105 ? -0.796 12.927 5.208 1.00 97.81 105 THR A CA 1
ATOM 802 C C . THR A 1 105 ? -1.359 13.539 3.914 1.00 97.81 105 THR A C 1
ATOM 804 O O . THR A 1 105 ? -1.184 14.731 3.659 1.00 97.81 105 THR A O 1
ATOM 807 N N . CYS A 1 106 ? -2.015 12.749 3.056 1.00 97.19 106 CYS A N 1
ATOM 808 C CA . CYS A 1 106 ? -2.551 13.198 1.770 1.00 97.19 106 CYS A CA 1
ATOM 809 C C . CYS A 1 106 ? -4.016 13.641 1.881 1.00 97.19 106 CYS A C 1
ATOM 811 O O . CYS A 1 106 ? -4.895 12.852 2.228 1.00 97.19 106 CYS A O 1
ATOM 813 N N . SER A 1 107 ? -4.321 14.889 1.518 1.00 96.12 107 SER A N 1
ATOM 814 C CA . SER A 1 107 ? -5.687 15.431 1.603 1.00 96.12 107 SER A CA 1
ATOM 815 C C . SER A 1 107 ? -6.700 14.676 0.735 1.00 96.12 107 SER A C 1
ATOM 817 O O . SER A 1 107 ? -7.845 14.505 1.142 1.00 96.12 107 SER A O 1
ATOM 819 N N . PHE A 1 108 ? -6.287 14.161 -0.427 1.00 97.25 108 PHE A N 1
ATOM 820 C CA . PHE A 1 108 ? -7.129 13.313 -1.282 1.00 97.25 108 PHE A CA 1
ATOM 821 C C . PHE A 1 108 ? -7.417 11.957 -0.617 1.00 97.25 108 PHE A C 1
ATOM 823 O O . PHE A 1 108 ? -8.541 11.468 -0.688 1.00 97.25 108 PHE A O 1
ATOM 830 N N . CYS A 1 109 ? -6.440 11.380 0.095 1.00 98.12 109 CYS A N 1
ATOM 831 C CA . CYS A 1 109 ? -6.648 10.148 0.859 1.00 98.12 109 CYS A CA 1
ATOM 832 C C . CYS A 1 109 ? -7.660 10.360 1.986 1.00 98.12 109 CYS A C 1
ATOM 834 O O . CYS A 1 109 ? -8.550 9.535 2.146 1.00 98.12 109 CYS A O 1
ATOM 836 N N . ALA A 1 110 ? -7.587 11.482 2.712 1.00 97.94 110 ALA A N 1
ATOM 837 C CA . ALA A 1 110 ? -8.574 11.810 3.744 1.00 97.94 110 ALA A CA 1
ATOM 838 C C . ALA A 1 110 ? -9.989 11.981 3.169 1.00 97.94 110 ALA A C 1
ATOM 840 O O . ALA A 1 110 ? -10.959 11.511 3.761 1.00 97.94 110 ALA A O 1
ATOM 841 N N . ARG A 1 111 ? -10.125 12.599 1.987 1.00 97.44 111 ARG A N 1
ATOM 842 C CA . ARG A 1 111 ? -11.431 12.707 1.320 1.00 97.44 111 ARG A CA 1
ATOM 843 C C . ARG A 1 111 ? -11.993 11.350 0.913 1.00 97.44 111 ARG A C 1
ATOM 845 O O . ARG A 1 111 ? -13.172 11.114 1.154 1.00 97.44 111 ARG A O 1
ATOM 852 N N . PHE A 1 112 ? -11.169 10.457 0.362 1.00 98.12 112 PHE A N 1
ATOM 853 C CA . PHE A 1 112 ? -11.582 9.076 0.101 1.00 98.12 112 PHE A CA 1
ATOM 854 C C . PHE A 1 112 ? -11.970 8.354 1.402 1.00 98.12 112 PHE A C 1
ATOM 856 O O . PHE A 1 112 ? -13.020 7.720 1.469 1.00 98.12 112 PHE A O 1
ATOM 863 N N . HIS A 1 113 ? -11.167 8.510 2.459 1.00 98.25 113 HIS A N 1
ATOM 864 C CA . HIS A 1 113 ? -11.380 7.882 3.766 1.00 98.25 113 HIS A CA 1
ATOM 865 C C . HIS A 1 113 ? -12.747 8.207 4.366 1.00 98.25 113 HIS A C 1
ATOM 867 O O . HIS A 1 113 ? -13.438 7.325 4.867 1.00 98.25 113 HIS A O 1
ATOM 873 N N . ASN A 1 114 ? -13.189 9.459 4.231 1.00 97.75 114 ASN A N 1
ATOM 874 C CA . ASN A 1 114 ? -14.502 9.904 4.702 1.00 97.75 114 ASN A CA 1
ATOM 875 C C . ASN A 1 114 ? -15.682 9.210 3.995 1.00 97.75 114 ASN A C 1
ATOM 877 O O . ASN A 1 114 ? -16.805 9.271 4.490 1.00 97.75 114 ASN A O 1
ATOM 881 N N . ARG A 1 115 ? -15.444 8.555 2.852 1.00 97.00 115 ARG A N 1
ATOM 882 C CA . ARG A 1 115 ? -16.456 7.829 2.066 1.00 97.00 115 ARG A CA 1
ATOM 883 C C . ARG A 1 115 ? -16.476 6.332 2.371 1.00 97.00 115 ARG A C 1
ATOM 885 O O . ARG A 1 115 ? -17.397 5.643 1.944 1.00 97.00 115 ARG A O 1
ATOM 892 N N . ILE A 1 116 ? -15.509 5.819 3.135 1.00 98.12 116 ILE A N 1
ATOM 893 C CA . ILE A 1 116 ? -15.465 4.405 3.534 1.00 98.12 116 ILE A CA 1
ATOM 894 C C . ILE A 1 116 ? -16.771 3.949 4.215 1.00 98.12 116 ILE A C 1
ATOM 896 O O . ILE A 1 116 ? -17.260 2.885 3.842 1.00 98.12 116 ILE A O 1
ATOM 900 N N . PRO A 1 117 ? -17.413 4.727 5.115 1.00 98.06 117 PRO A N 1
ATOM 901 C CA . PRO A 1 117 ? -18.694 4.318 5.699 1.00 98.06 117 PRO A CA 1
ATOM 902 C C . PRO A 1 117 ? -19.812 4.103 4.664 1.00 98.06 117 PRO A C 1
ATOM 904 O O . PRO A 1 117 ? -20.598 3.161 4.786 1.00 98.06 117 PRO A O 1
ATOM 907 N N . GLU A 1 118 ? -19.872 4.948 3.629 1.00 97.69 118 GLU A N 1
ATOM 908 C CA . GLU A 1 118 ? -20.821 4.812 2.515 1.00 97.69 118 GLU A CA 1
ATOM 909 C C . GLU A 1 118 ? -20.517 3.549 1.694 1.00 97.69 118 GLU A C 1
ATOM 911 O O . GLU A 1 118 ? -21.411 2.746 1.430 1.00 97.69 118 GLU A O 1
ATOM 916 N N . LEU A 1 119 ? -19.244 3.329 1.351 1.00 97.69 119 LEU A N 1
ATOM 917 C CA . LEU A 1 119 ? -18.786 2.136 0.633 1.00 97.69 119 LEU A CA 1
ATOM 918 C C . LEU A 1 119 ? -19.107 0.848 1.399 1.00 97.69 119 LEU A C 1
ATOM 920 O O . LEU A 1 119 ? -19.689 -0.081 0.835 1.00 97.69 119 LEU A O 1
ATOM 924 N N . ASN A 1 120 ? -18.787 0.807 2.693 1.00 98.44 120 ASN A N 1
ATOM 925 C CA . ASN A 1 120 ? -19.060 -0.345 3.544 1.00 98.44 120 ASN A CA 1
ATOM 926 C C . ASN A 1 120 ? -20.562 -0.631 3.630 1.00 98.44 120 ASN A C 1
ATOM 928 O O . ASN A 1 120 ? -20.959 -1.786 3.486 1.00 98.44 120 ASN A O 1
ATOM 932 N N . SER A 1 121 ? -21.400 0.402 3.777 1.00 98.38 121 SER A N 1
ATOM 933 C CA . SER A 1 121 ? -22.867 0.262 3.787 1.00 98.38 121 SER A CA 1
ATOM 934 C C . SER A 1 121 ? -23.427 -0.289 2.471 1.00 98.38 121 SER A C 1
ATOM 936 O O . SER A 1 121 ? -24.458 -0.957 2.465 1.00 98.38 121 SER A O 1
ATOM 938 N N . ASN A 1 122 ? -22.734 -0.049 1.355 1.00 97.62 122 ASN A N 1
ATOM 939 C CA . ASN A 1 122 ? -23.100 -0.571 0.040 1.00 97.62 122 ASN A CA 1
ATOM 940 C C . ASN A 1 122 ? -22.580 -1.996 -0.234 1.00 97.62 122 ASN A C 1
ATOM 942 O O . ASN A 1 122 ? -22.890 -2.557 -1.292 1.00 97.62 122 ASN A O 1
ATOM 946 N N . GLY A 1 123 ? -21.857 -2.605 0.711 1.00 98.12 123 GLY A N 1
ATOM 947 C CA . GLY A 1 123 ? -21.303 -3.955 0.595 1.00 98.12 123 GLY A CA 1
ATOM 948 C C . GLY A 1 123 ? -19.859 -4.002 0.084 1.00 98.12 123 GLY A C 1
ATOM 949 O O . GLY A 1 123 ? -19.421 -5.048 -0.384 1.00 98.12 123 GLY A O 1
ATOM 950 N N . VAL A 1 124 ? -19.113 -2.892 0.120 1.00 98.12 124 VAL A N 1
ATOM 951 C CA . VAL A 1 124 ? -17.714 -2.844 -0.339 1.00 98.12 124 VAL A CA 1
ATOM 952 C C . VAL A 1 124 ? -16.760 -2.878 0.852 1.00 98.12 124 VAL A C 1
ATOM 954 O O . VAL A 1 124 ? -16.785 -1.976 1.690 1.00 98.12 124 VAL A O 1
ATOM 957 N N . THR A 1 125 ? -15.884 -3.879 0.909 1.00 98.19 125 THR A N 1
ATOM 958 C CA . THR A 1 125 ? -14.762 -3.916 1.856 1.00 98.19 125 THR A CA 1
ATOM 959 C C . THR A 1 125 ? -13.599 -3.099 1.304 1.00 98.19 125 THR A C 1
ATOM 961 O O . THR A 1 125 ? -13.186 -3.269 0.156 1.00 98.19 125 THR A O 1
ATOM 964 N N . VAL A 1 126 ? -13.046 -2.216 2.133 1.00 98.25 126 VAL A N 1
ATOM 965 C CA . VAL A 1 126 ? -11.899 -1.372 1.784 1.00 98.25 126 VAL A CA 1
ATOM 966 C C . VAL A 1 126 ? -10.682 -1.852 2.565 1.00 98.25 126 VAL A C 1
ATOM 968 O O . VAL A 1 126 ? -10.666 -1.814 3.794 1.00 98.25 126 VAL A O 1
ATOM 971 N N . ARG A 1 127 ? -9.645 -2.291 1.852 1.00 98.31 127 ARG A N 1
ATOM 972 C CA . ARG A 1 127 ? -8.364 -2.721 2.425 1.00 98.31 127 ARG A CA 1
ATOM 973 C C . ARG A 1 127 ? -7.325 -1.643 2.156 1.00 98.31 127 ARG A C 1
ATOM 975 O O . ARG A 1 127 ? -6.878 -1.471 1.025 1.00 98.31 127 ARG A O 1
ATOM 982 N N . ILE A 1 128 ? -6.948 -0.889 3.177 1.00 98.38 128 ILE A N 1
ATOM 983 C CA . ILE A 1 128 ? -5.906 0.122 3.047 1.00 98.38 128 ILE A CA 1
ATOM 984 C C . ILE A 1 128 ? -4.538 -0.560 3.091 1.00 98.38 128 ILE A C 1
ATOM 986 O O . ILE A 1 128 ? -4.186 -1.209 4.076 1.00 98.38 128 ILE A O 1
ATOM 990 N N . PHE A 1 129 ? -3.753 -0.350 2.039 1.00 98.00 129 PHE A N 1
ATOM 991 C CA . PHE A 1 129 ? -2.313 -0.540 2.045 1.00 98.00 129 PHE A CA 1
ATOM 992 C C . PHE A 1 129 ? -1.659 0.750 2.575 1.00 98.00 129 PHE A C 1
ATOM 994 O O . PHE A 1 129 ? -1.685 1.779 1.886 1.00 98.00 129 PHE A O 1
ATOM 1001 N N . PRO A 1 130 ? -1.101 0.740 3.798 1.00 95.81 130 PRO A N 1
ATOM 1002 C CA . PRO A 1 130 ? -0.509 1.929 4.399 1.00 95.81 130 PRO A CA 1
ATOM 1003 C C . PRO A 1 130 ? 0.779 2.314 3.667 1.00 95.81 130 PRO A C 1
ATOM 1005 O O . PRO A 1 130 ? 1.751 1.561 3.633 1.00 95.81 130 PRO A O 1
ATOM 1008 N N . TYR A 1 131 ? 0.792 3.507 3.075 1.00 96.88 131 TYR A N 1
ATOM 1009 C CA . TYR A 1 131 ? 1.917 3.997 2.285 1.00 96.88 131 TYR A CA 1
ATOM 1010 C C . TYR A 1 131 ? 2.056 5.513 2.405 1.00 96.88 131 TYR A C 1
ATOM 1012 O O . TYR A 1 131 ? 1.204 6.270 1.955 1.00 96.88 131 TYR A O 1
ATOM 1020 N N . GLY A 1 132 ? 3.156 5.978 2.998 1.00 96.06 132 GLY A N 1
ATOM 1021 C CA . GLY A 1 132 ? 3.457 7.410 3.063 1.00 96.06 132 GLY A CA 1
ATOM 1022 C C . GLY A 1 132 ? 4.314 7.828 1.873 1.00 96.06 132 GLY A C 1
ATOM 1023 O O . GLY A 1 132 ? 5.321 7.180 1.594 1.00 96.06 132 GLY A O 1
ATOM 1024 N N . ARG A 1 133 ? 3.957 8.917 1.184 1.00 95.50 133 ARG A N 1
ATOM 1025 C CA . ARG A 1 133 ? 4.713 9.393 0.007 1.00 95.50 133 ARG A CA 1
ATOM 1026 C C . ARG A 1 133 ? 6.042 10.046 0.382 1.00 95.50 133 ARG A C 1
ATOM 1028 O O . ARG A 1 133 ? 6.998 10.022 -0.393 1.00 95.50 133 ARG A O 1
ATOM 1035 N N . ALA A 1 134 ? 6.101 10.662 1.557 1.00 95.50 134 ALA A N 1
ATOM 1036 C CA . ALA A 1 134 ? 7.325 11.260 2.068 1.00 95.50 134 ALA A CA 1
ATOM 1037 C C . ALA A 1 134 ? 8.372 10.190 2.410 1.00 95.50 134 ALA A C 1
ATOM 1039 O O . ALA A 1 134 ? 8.077 8.997 2.521 1.00 95.50 134 ALA A O 1
ATOM 1040 N N . ASP A 1 135 ? 9.614 10.625 2.593 1.00 94.50 135 ASP A N 1
ATOM 1041 C CA . ASP A 1 135 ? 10.685 9.708 2.952 1.00 94.50 135 ASP A CA 1
ATOM 1042 C C . ASP A 1 135 ? 10.515 9.189 4.385 1.00 94.50 135 ASP A C 1
ATOM 1044 O O . ASP A 1 135 ? 10.132 9.905 5.315 1.00 94.50 135 ASP A O 1
ATOM 1048 N N . TYR A 1 136 ? 10.805 7.901 4.561 1.00 96.12 136 TYR A N 1
ATOM 1049 C CA . TYR A 1 136 ? 10.690 7.234 5.858 1.00 96.12 136 TYR A CA 1
ATOM 1050 C C . TYR A 1 136 ? 11.944 7.388 6.714 1.00 96.12 136 TYR A C 1
ATOM 1052 O O . TYR A 1 136 ? 11.912 7.079 7.901 1.00 96.12 136 TYR A O 1
ATOM 1060 N N . LYS A 1 137 ? 13.047 7.872 6.135 1.00 95.75 137 LYS A N 1
ATOM 1061 C CA . LYS A 1 137 ? 14.292 8.123 6.857 1.00 95.75 137 LYS A CA 1
ATOM 1062 C C . LYS A 1 137 ? 14.871 9.482 6.505 1.00 95.75 137 LYS A C 1
ATOM 1064 O O . LYS A 1 137 ? 14.956 9.830 5.333 1.00 95.75 137 LYS A O 1
ATOM 1069 N N . VAL A 1 138 ? 15.346 10.192 7.523 1.00 94.56 138 VAL A N 1
ATOM 1070 C CA . VAL A 1 138 ? 16.157 11.408 7.392 1.00 94.56 138 VAL A CA 1
ATOM 1071 C C . VAL A 1 138 ? 17.386 11.221 8.272 1.00 94.56 138 VAL A C 1
ATOM 1073 O O . VAL A 1 138 ? 17.263 10.854 9.437 1.00 94.56 138 VAL A O 1
ATOM 1076 N N . ASN A 1 139 ? 18.584 11.399 7.707 1.00 93.88 139 ASN A N 1
ATOM 1077 C CA . ASN A 1 139 ? 19.859 11.169 8.405 1.00 93.88 139 ASN A CA 1
ATOM 1078 C C . ASN A 1 139 ? 19.947 9.784 9.084 1.00 93.88 139 ASN A C 1
ATOM 1080 O O . ASN A 1 139 ? 20.470 9.641 10.185 1.00 93.88 139 ASN A O 1
ATOM 1084 N N . GLY A 1 140 ? 19.386 8.756 8.435 1.00 91.94 140 GLY A N 1
ATOM 1085 C CA . GLY A 1 140 ? 19.363 7.376 8.933 1.00 91.94 140 GLY A CA 1
ATOM 1086 C C . GLY A 1 140 ? 18.283 7.068 9.977 1.00 91.94 140 GLY A C 1
ATOM 1087 O O . GLY A 1 140 ? 18.047 5.891 10.244 1.00 91.94 140 GLY A O 1
ATOM 1088 N N . GLN A 1 141 ? 17.589 8.079 10.504 1.00 92.62 141 GLN A N 1
ATOM 1089 C CA . GLN A 1 141 ? 16.571 7.925 11.546 1.00 92.62 141 GLN A CA 1
ATOM 1090 C C . GLN A 1 141 ? 15.154 7.838 10.959 1.00 92.62 141 GLN A C 1
ATOM 1092 O O . GLN A 1 141 ? 14.869 8.562 9.998 1.00 92.62 141 GLN A O 1
ATOM 1097 N N . PRO A 1 142 ? 14.256 6.993 11.509 1.00 94.44 142 PRO A N 1
ATOM 1098 C CA . PRO A 1 142 ? 12.860 6.927 11.082 1.00 94.44 142 PRO A CA 1
ATOM 1099 C C . PRO A 1 142 ? 12.130 8.263 11.268 1.00 94.44 142 PRO A C 1
ATOM 1101 O O . PRO A 1 142 ? 12.163 8.849 12.351 1.00 94.44 142 PRO A O 1
ATOM 1104 N N . THR A 1 143 ? 11.427 8.734 10.238 1.00 95.94 143 THR A N 1
ATOM 1105 C CA . THR A 1 143 ? 10.581 9.935 10.333 1.00 95.94 143 THR A CA 1
ATOM 1106 C C . THR A 1 143 ? 9.305 9.660 11.131 1.00 95.94 143 THR A C 1
ATOM 1108 O O . THR A 1 143 ? 8.923 8.504 11.324 1.00 95.94 143 THR A O 1
ATOM 1111 N N . ALA A 1 144 ? 8.594 10.715 11.548 1.00 95.62 144 ALA A N 1
ATOM 1112 C CA . ALA A 1 144 ? 7.277 10.571 12.176 1.00 95.62 144 ALA A CA 1
ATOM 1113 C C . ALA A 1 144 ? 6.306 9.771 11.290 1.00 95.62 144 ALA A C 1
ATOM 1115 O O . ALA A 1 144 ? 5.542 8.957 11.792 1.00 95.62 144 ALA A O 1
ATOM 1116 N N . ILE A 1 145 ? 6.404 9.928 9.967 1.00 96.31 145 ILE A N 1
ATOM 1117 C CA . ILE A 1 145 ? 5.584 9.194 8.999 1.00 96.31 145 ILE A CA 1
ATOM 1118 C C . ILE A 1 145 ? 5.878 7.696 9.029 1.00 96.31 145 ILE A C 1
ATOM 1120 O O . ILE A 1 145 ? 4.946 6.896 9.089 1.00 96.31 145 ILE A O 1
ATOM 1124 N N . ALA A 1 146 ? 7.156 7.312 9.052 1.00 96.38 146 ALA A N 1
ATOM 1125 C CA . ALA A 1 146 ? 7.548 5.911 9.176 1.00 96.38 146 ALA A CA 1
ATOM 1126 C C . ALA A 1 146 ? 7.053 5.297 10.492 1.00 96.38 146 ALA A C 1
ATOM 1128 O O . ALA A 1 146 ? 6.483 4.209 10.500 1.00 96.38 146 ALA A O 1
ATOM 1129 N N . GLN A 1 147 ? 7.242 6.023 11.595 1.00 96.25 147 GLN A N 1
ATOM 1130 C CA . GLN A 1 147 ? 6.848 5.590 12.934 1.00 96.25 147 GLN A CA 1
ATOM 1131 C C . GLN A 1 147 ? 5.325 5.456 13.068 1.00 96.25 147 GLN A C 1
ATOM 1133 O O . GLN A 1 147 ? 4.828 4.462 13.590 1.00 96.25 147 GLN A O 1
ATOM 1138 N N . ASN A 1 148 ? 4.561 6.404 12.531 1.00 96.94 148 ASN A N 1
ATOM 1139 C CA . ASN A 1 148 ? 3.102 6.371 12.580 1.00 96.94 148 ASN A CA 1
ATOM 1140 C C . ASN A 1 148 ? 2.517 5.248 11.724 1.00 96.94 148 ASN A C 1
ATOM 1142 O O . ASN A 1 148 ? 1.611 4.552 12.176 1.00 96.94 148 ASN A O 1
ATOM 1146 N N . MET A 1 149 ? 3.067 5.014 10.530 1.00 96.62 149 MET A N 1
ATOM 1147 C CA . MET A 1 149 ? 2.650 3.881 9.699 1.00 96.62 149 MET A CA 1
ATOM 1148 C C . MET A 1 149 ? 2.999 2.547 10.361 1.00 96.62 149 MET A C 1
ATOM 1150 O O . MET A 1 149 ? 2.152 1.662 10.412 1.00 96.62 149 MET A O 1
ATOM 1154 N N . ALA A 1 150 ? 4.189 2.423 10.959 1.00 95.88 150 ALA A N 1
ATOM 1155 C CA . ALA A 1 150 ? 4.549 1.248 11.750 1.00 95.88 150 ALA A CA 1
ATOM 1156 C C . ALA A 1 150 ? 3.603 1.030 12.937 1.00 95.88 150 ALA A C 1
ATOM 1158 O O . ALA A 1 150 ? 3.170 -0.095 13.168 1.00 95.88 150 ALA A O 1
ATOM 1159 N N . THR A 1 151 ? 3.240 2.101 13.647 1.00 95.75 151 THR A N 1
ATOM 1160 C CA . THR A 1 151 ? 2.291 2.051 14.769 1.00 95.75 151 THR A CA 1
ATOM 1161 C C . THR A 1 151 ? 0.925 1.547 14.306 1.00 95.75 151 THR A C 1
ATOM 1163 O O . THR A 1 151 ? 0.388 0.620 14.902 1.00 95.75 151 THR A O 1
ATOM 1166 N N . ALA A 1 152 ? 0.393 2.092 13.206 1.00 95.62 152 ALA A N 1
ATOM 1167 C CA . ALA A 1 152 ? -0.881 1.647 12.648 1.00 95.62 152 ALA A CA 1
ATOM 1168 C C . ALA A 1 152 ? -0.831 0.184 12.186 1.00 95.62 152 ALA A C 1
ATOM 1170 O O . ALA A 1 152 ? -1.758 -0.567 12.452 1.00 95.62 152 ALA A O 1
ATOM 1171 N N . MET A 1 153 ? 0.252 -0.246 11.534 1.00 93.44 153 MET A N 1
ATOM 1172 C CA . MET A 1 153 ? 0.403 -1.616 11.023 1.00 93.44 153 MET A CA 1
ATOM 1173 C C . MET A 1 153 ? 0.604 -2.672 12.112 1.00 93.44 153 MET A C 1
ATOM 1175 O O . MET A 1 153 ? 0.271 -3.839 11.900 1.00 93.44 153 MET A O 1
ATOM 1179 N N . CYS A 1 154 ? 1.177 -2.283 13.249 1.00 93.31 154 CYS A N 1
ATOM 1180 C CA . CYS A 1 154 ? 1.436 -3.172 14.377 1.00 93.31 154 CYS A CA 1
ATOM 1181 C C . CYS A 1 154 ? 0.353 -3.157 15.455 1.00 93.31 154 CYS A C 1
ATOM 1183 O O . CYS A 1 154 ? 0.559 -3.757 16.508 1.00 93.31 154 CYS A O 1
ATOM 1185 N N . GLY A 1 155 ? -0.795 -2.521 15.201 1.00 93.56 155 GLY A N 1
ATOM 1186 C CA . GLY A 1 155 ? -1.965 -2.692 16.057 1.00 93.56 155 GLY A CA 1
ATOM 1187 C C . GLY A 1 155 ? -2.262 -4.180 16.279 1.00 93.56 155 GLY A C 1
ATOM 1188 O O . GLY A 1 155 ? -2.142 -4.999 15.366 1.00 93.56 155 GLY A O 1
ATOM 1189 N N . SER A 1 156 ? -2.654 -4.534 17.497 1.00 91.88 156 SER A N 1
ATOM 1190 C CA . SER A 1 156 ? -2.833 -5.918 17.956 1.00 91.88 156 SER A CA 1
ATOM 1191 C C . SER A 1 156 ? -4.094 -6.579 17.389 1.00 91.88 156 SER A C 1
ATOM 1193 O O . SER A 1 156 ? -4.302 -7.776 17.560 1.00 91.88 156 SER A O 1
ATOM 1195 N N . SER A 1 157 ? -4.966 -5.797 16.749 1.00 95.19 157 SER A N 1
ATOM 1196 C CA . SER A 1 157 ? -6.220 -6.238 16.134 1.00 95.19 157 SER A CA 1
ATOM 1197 C C . SER A 1 157 ? -6.570 -5.362 14.933 1.00 95.19 157 SER A C 1
ATOM 1199 O O . SER A 1 157 ? -6.137 -4.212 14.864 1.00 95.19 157 SER A O 1
ATOM 1201 N N . GLU A 1 158 ? -7.397 -5.862 14.010 1.00 95.38 158 GLU A N 1
ATOM 1202 C CA . GLU A 1 158 ? -7.922 -5.062 12.889 1.00 95.38 158 GLU A CA 1
ATOM 1203 C C . GLU A 1 158 ? -8.563 -3.745 13.372 1.00 95.38 158 GLU A C 1
ATOM 1205 O O . GLU A 1 158 ? -8.351 -2.692 12.771 1.00 95.38 158 GLU A O 1
ATOM 1210 N N . GLN A 1 159 ? -9.300 -3.789 14.489 1.00 95.88 159 GLN A N 1
ATOM 1211 C CA . GLN A 1 159 ? -9.975 -2.628 15.073 1.00 95.88 159 GLN A CA 1
ATOM 1212 C C . GLN A 1 159 ? -8.975 -1.583 15.572 1.00 95.88 159 GLN A C 1
ATOM 1214 O O . GLN A 1 159 ? -9.166 -0.392 15.336 1.00 95.88 159 GLN A O 1
ATOM 1219 N N . GLU A 1 160 ? -7.899 -2.018 16.230 1.00 96.00 160 GLU A N 1
ATOM 1220 C CA . GLU A 1 160 ? -6.850 -1.115 16.704 1.00 96.00 160 GLU A CA 1
ATOM 1221 C C . GLU A 1 160 ? -6.101 -0.470 15.530 1.00 96.00 160 GLU A C 1
ATOM 1223 O O . GLU A 1 160 ? -5.925 0.748 15.514 1.00 96.00 160 GLU A O 1
ATOM 1228 N N . LYS A 1 161 ? -5.742 -1.253 14.501 1.00 97.06 161 LYS A N 1
ATOM 1229 C CA . LYS A 1 161 ? -5.100 -0.734 13.279 1.00 97.06 161 LYS A CA 1
ATOM 1230 C C . LYS A 1 161 ? -5.969 0.337 12.608 1.00 97.06 161 LYS A C 1
ATOM 1232 O O . LYS A 1 161 ? -5.477 1.415 12.268 1.00 97.06 161 LYS A O 1
ATOM 1237 N N . ALA A 1 162 ? -7.268 0.059 12.461 1.00 97.94 162 ALA A N 1
ATOM 1238 C CA . ALA A 1 162 ? -8.236 0.988 11.881 1.00 97.94 162 ALA A CA 1
ATOM 1239 C C . ALA A 1 162 ? -8.411 2.253 12.728 1.00 97.94 162 ALA A C 1
ATOM 1241 O O . ALA A 1 162 ? -8.437 3.352 12.174 1.00 97.94 162 ALA A O 1
ATOM 1242 N N . GLN A 1 163 ? -8.483 2.121 14.055 1.00 97.75 163 GLN A N 1
ATOM 1243 C CA . GLN A 1 163 ? -8.600 3.263 14.960 1.00 97.75 163 GLN A CA 1
ATOM 1244 C C . GLN A 1 163 ? -7.376 4.181 14.870 1.00 97.75 163 GLN A C 1
ATOM 1246 O O . GLN A 1 163 ? -7.534 5.384 14.671 1.00 97.75 163 GLN A O 1
ATOM 1251 N N . ILE A 1 164 ? -6.165 3.620 14.941 1.00 97.44 164 ILE A N 1
ATOM 1252 C CA . ILE A 1 164 ? -4.926 4.400 14.827 1.00 97.44 164 ILE A CA 1
ATOM 1253 C C . ILE A 1 164 ? -4.891 5.121 13.477 1.00 97.44 164 ILE A C 1
ATOM 1255 O O . ILE A 1 164 ? -4.610 6.317 13.419 1.00 97.44 164 ILE A O 1
ATOM 1259 N N . PHE A 1 165 ? -5.210 4.429 12.380 1.00 98.19 165 PHE A N 1
ATOM 1260 C CA . PHE A 1 165 ? -5.198 5.053 11.060 1.00 98.19 165 PHE A CA 1
ATOM 1261 C C . PHE A 1 165 ? -6.259 6.155 10.910 1.00 98.19 165 PHE A C 1
ATOM 1263 O O . PHE A 1 165 ? -5.957 7.196 10.324 1.00 98.19 165 PHE A O 1
ATOM 1270 N N . ASN A 1 166 ? -7.456 5.977 11.483 1.00 98.50 166 ASN A N 1
ATOM 1271 C CA . ASN A 1 166 ? -8.496 7.012 11.538 1.00 98.50 166 ASN A CA 1
ATOM 1272 C C . ASN A 1 166 ? -7.994 8.274 12.255 1.00 98.50 166 ASN A C 1
ATOM 1274 O O . ASN A 1 166 ? -8.171 9.388 11.757 1.00 98.50 166 ASN A O 1
ATOM 1278 N N . ASP A 1 167 ? -7.325 8.107 13.395 1.00 98.00 167 ASP A N 1
ATOM 1279 C CA . ASP A 1 167 ? -6.773 9.232 14.147 1.00 98.00 167 ASP A CA 1
ATOM 1280 C C . ASP A 1 167 ? -5.684 9.950 13.337 1.00 98.00 167 ASP A C 1
ATOM 1282 O O . ASP A 1 167 ? -5.723 11.175 13.190 1.00 98.00 167 ASP A O 1
ATOM 1286 N N . LEU A 1 168 ? -4.760 9.189 12.739 1.00 98.19 168 LEU A N 1
ATOM 1287 C CA . LEU A 1 168 ? -3.686 9.722 11.899 1.00 98.19 168 LEU A CA 1
ATOM 1288 C C . LEU A 1 168 ? -4.223 10.547 10.724 1.00 98.19 168 LEU A C 1
ATOM 1290 O O . LEU A 1 168 ? -3.783 11.679 10.501 1.00 98.19 168 LEU A O 1
ATOM 1294 N N . ILE A 1 169 ? -5.175 9.990 9.971 1.00 98.19 169 ILE A N 1
ATOM 1295 C CA . ILE A 1 169 ? -5.689 10.615 8.748 1.00 98.19 169 ILE A CA 1
ATOM 1296 C C . ILE A 1 169 ? -6.632 11.789 9.033 1.00 98.19 169 ILE A C 1
ATOM 1298 O O . ILE A 1 169 ? -6.743 12.696 8.208 1.00 98.19 169 ILE A O 1
ATOM 1302 N N . SER A 1 170 ? -7.259 11.829 10.215 1.00 97.62 170 SER A N 1
ATOM 1303 C CA . SER A 1 170 ? -8.099 12.955 10.642 1.00 97.62 170 SER A CA 1
ATOM 1304 C C . SER A 1 170 ? -7.299 14.209 11.022 1.00 97.62 170 SER A C 1
ATOM 1306 O O . SER A 1 170 ? -7.837 15.316 10.967 1.00 97.62 170 SER A O 1
ATOM 1308 N N . ASN A 1 171 ? -6.010 14.070 11.364 1.00 96.31 171 ASN A N 1
ATOM 1309 C CA . ASN A 1 171 ? -5.147 15.187 11.762 1.00 96.31 171 ASN A CA 1
ATOM 1310 C C . ASN A 1 171 ? -3.789 15.172 11.040 1.00 96.31 171 ASN A C 1
ATOM 1312 O O . ASN A 1 171 ? -2.711 15.100 11.637 1.00 96.31 171 ASN A O 1
ATOM 1316 N N . GLN A 1 172 ? -3.867 15.264 9.715 1.00 95.81 172 GLN A N 1
ATOM 1317 C CA . GLN A 1 172 ? -2.745 15.120 8.784 1.00 95.81 172 GLN A CA 1
ATOM 1318 C C . GLN A 1 172 ? -1.557 16.030 9.121 1.00 95.81 172 GLN A C 1
ATOM 1320 O O . GLN A 1 172 ? -0.415 15.575 9.151 1.00 95.81 172 GLN A O 1
ATOM 1325 N N . SER A 1 173 ? -1.819 17.310 9.409 1.00 94.69 173 SER A N 1
ATOM 1326 C CA . SER A 1 173 ? -0.777 18.302 9.704 1.00 94.69 173 SER A CA 1
ATOM 1327 C C . SER A 1 173 ? -0.034 18.005 11.005 1.00 94.69 173 SER A C 1
ATOM 1329 O O . SER A 1 173 ? 1.182 18.176 11.063 1.00 94.69 173 SER A O 1
ATOM 1331 N N . LEU A 1 174 ? -0.745 17.537 12.039 1.00 96.12 174 LEU A N 1
ATOM 1332 C CA . LEU A 1 174 ? -0.130 17.151 13.307 1.00 96.12 174 LEU A CA 1
ATOM 1333 C C . LEU A 1 174 ? 0.777 15.937 13.107 1.00 96.12 174 LEU A C 1
ATOM 1335 O O . LEU A 1 174 ? 1.957 15.970 13.457 1.00 96.12 174 LEU A O 1
ATOM 1339 N N . TYR A 1 175 ? 0.236 14.872 12.519 1.00 96.75 175 TYR A N 1
ATOM 1340 C CA . TYR A 1 175 ? 0.936 13.595 12.413 1.00 96.75 175 TYR A CA 1
ATOM 1341 C C . TYR A 1 175 ? 1.943 13.537 11.261 1.00 96.75 175 TYR A C 1
ATOM 1343 O O . TYR A 1 175 ? 2.729 12.596 11.182 1.00 96.75 175 TYR A O 1
ATOM 1351 N N . ALA A 1 176 ? 2.000 14.550 10.394 1.00 95.56 176 ALA A N 1
ATOM 1352 C CA . ALA A 1 176 ? 3.130 14.738 9.485 1.00 95.56 176 ALA A CA 1
ATOM 1353 C C . ALA A 1 176 ? 4.448 14.995 10.244 1.00 95.56 176 ALA A C 1
ATOM 1355 O O . ALA A 1 176 ? 5.524 14.737 9.709 1.00 95.56 176 ALA A O 1
ATOM 1356 N N . GLN A 1 177 ? 4.368 15.495 11.483 1.00 93.75 177 GLN A N 1
ATOM 1357 C CA . GLN A 1 177 ? 5.531 15.898 12.282 1.00 93.75 177 GLN A CA 1
ATOM 1358 C C . GLN A 1 177 ? 5.601 15.194 13.642 1.00 93.75 177 GLN A C 1
ATOM 1360 O O . GLN A 1 177 ? 6.692 14.990 14.170 1.00 93.75 177 GLN A O 1
ATOM 1365 N N . LYS A 1 178 ? 4.455 14.815 14.215 1.00 95.38 178 LYS A N 1
ATOM 1366 C CA . LYS A 1 178 ? 4.354 14.204 15.543 1.00 95.38 178 LYS A CA 1
ATOM 1367 C C . LYS A 1 178 ? 4.109 12.698 15.455 1.00 95.38 178 LYS A C 1
ATOM 1369 O O . LYS A 1 178 ? 3.305 12.242 14.645 1.00 95.38 178 LYS A O 1
ATOM 1374 N N . VAL A 1 179 ? 4.757 11.941 16.337 1.00 95.44 179 VAL A N 1
ATOM 1375 C CA . VAL A 1 179 ? 4.521 10.500 16.512 1.00 95.44 179 VAL A CA 1
ATOM 1376 C C . VAL A 1 179 ? 3.255 10.271 17.352 1.00 95.44 179 VAL A C 1
ATOM 1378 O O . VAL A 1 179 ? 3.038 10.965 18.348 1.00 95.44 179 VAL A O 1
ATOM 1381 N N . TYR A 1 180 ? 2.406 9.334 16.927 1.00 93.25 180 TYR A N 1
ATOM 1382 C CA . TYR A 1 180 ? 1.114 9.006 17.533 1.00 93.25 180 TYR A CA 1
ATOM 1383 C C . TYR A 1 180 ? 1.261 8.433 18.943 1.00 93.25 180 TYR A C 1
ATOM 1385 O O . TYR A 1 180 ? 0.705 8.982 19.894 1.00 93.25 180 TYR A O 1
ATOM 1393 N N . SER A 1 181 ? 2.047 7.365 19.082 1.00 80.44 181 SER A N 1
ATOM 1394 C CA . SER A 1 181 ? 2.337 6.739 20.371 1.00 80.44 181 SER A CA 1
ATOM 1395 C C . SER A 1 181 ? 3.549 7.391 21.035 1.00 80.44 181 SER A C 1
ATOM 1397 O O . SER A 1 181 ? 4.492 7.799 20.363 1.00 80.44 181 SER A O 1
ATOM 1399 N N . GLN A 1 182 ? 3.522 7.488 22.366 1.00 69.62 182 GLN A N 1
ATOM 1400 C CA . GLN A 1 182 ? 4.694 7.872 23.164 1.00 69.62 182 GLN A CA 1
ATOM 1401 C C . GLN A 1 182 ? 5.545 6.658 23.568 1.00 69.62 182 GLN A C 1
ATOM 1403 O O . GLN A 1 182 ? 6.654 6.835 24.067 1.00 69.62 182 GLN A O 1
ATOM 1408 N N . ASN A 1 183 ? 5.035 5.438 23.365 1.00 79.12 183 ASN A N 1
ATOM 1409 C CA . ASN A 1 183 ? 5.788 4.217 23.628 1.00 79.12 183 ASN A CA 1
ATOM 1410 C C . ASN A 1 183 ? 6.756 3.935 22.480 1.00 79.12 183 ASN A C 1
ATOM 1412 O O . ASN A 1 183 ? 6.481 4.259 21.323 1.00 79.12 183 ASN A O 1
ATOM 1416 N N . GLU A 1 184 ? 7.866 3.281 22.809 1.00 85.00 184 GLU A N 1
ATOM 1417 C CA . GLU A 1 184 ? 8.813 2.793 21.816 1.00 85.00 184 GLU A CA 1
ATOM 1418 C C . GLU A 1 184 ? 8.129 1.801 20.865 1.00 85.00 184 GLU A C 1
ATOM 1420 O O . GLU A 1 184 ? 7.378 0.916 21.283 1.00 85.00 184 GLU A O 1
ATOM 1425 N N . ILE A 1 185 ? 8.366 1.980 19.567 1.00 89.62 185 ILE A N 1
ATOM 1426 C CA . ILE A 1 185 ? 7.820 1.121 18.518 1.00 89.62 185 ILE A CA 1
ATOM 1427 C C . ILE A 1 185 ? 8.821 -0.003 18.289 1.00 89.62 185 ILE A C 1
ATOM 1429 O O . ILE A 1 185 ? 9.991 0.265 18.030 1.00 89.62 185 ILE A O 1
ATOM 1433 N N . ALA A 1 186 ? 8.363 -1.251 18.342 1.00 91.50 186 ALA A N 1
ATOM 1434 C CA . ALA A 1 186 ? 9.234 -2.402 18.147 1.00 91.50 186 ALA A CA 1
ATOM 1435 C C . ALA A 1 186 ? 9.943 -2.371 16.776 1.00 91.50 186 ALA A C 1
ATOM 1437 O O . ALA A 1 186 ? 9.348 -2.027 15.749 1.00 91.50 186 ALA A O 1
ATOM 1438 N N . ASP A 1 187 ? 11.213 -2.779 16.742 1.00 92.31 187 ASP A N 1
ATOM 1439 C CA . ASP A 1 187 ? 12.047 -2.729 15.533 1.00 92.31 187 ASP A CA 1
ATOM 1440 C C . ASP A 1 187 ? 11.445 -3.499 14.351 1.00 92.31 187 ASP A C 1
ATOM 1442 O O . ASP A 1 187 ? 11.520 -3.053 13.203 1.00 92.31 187 ASP A O 1
ATOM 1446 N N . ASN A 1 188 ? 10.804 -4.640 14.617 1.00 93.56 188 ASN A N 1
ATOM 1447 C CA . ASN A 1 188 ? 10.135 -5.440 13.591 1.00 93.56 188 ASN A CA 1
ATOM 1448 C C . ASN A 1 188 ? 8.974 -4.678 12.924 1.00 93.56 188 ASN A C 1
ATOM 1450 O O . ASN A 1 188 ? 8.771 -4.810 11.718 1.00 93.56 188 ASN A O 1
ATOM 1454 N N . CYS A 1 189 ? 8.262 -3.828 13.665 1.00 93.62 189 CYS A N 1
ATOM 1455 C CA . CYS A 1 189 ? 7.204 -2.968 13.137 1.00 93.62 189 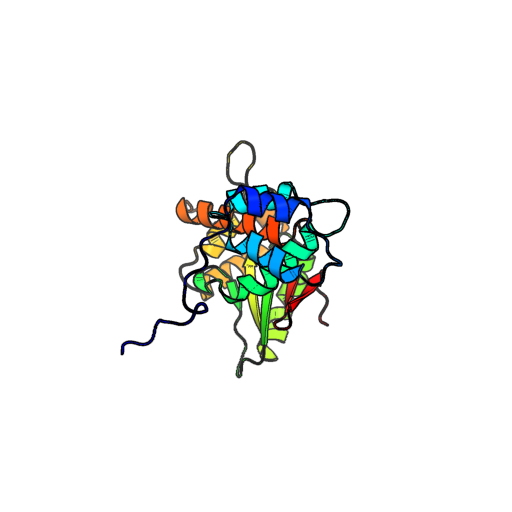CYS A CA 1
ATOM 1456 C C . CYS A 1 189 ? 7.762 -1.905 12.197 1.00 93.62 189 CYS A C 1
ATOM 1458 O O . CYS A 1 189 ? 7.232 -1.693 11.105 1.00 93.62 189 CYS A O 1
ATOM 1460 N N . ILE A 1 190 ? 8.872 -1.272 12.586 1.00 94.06 190 ILE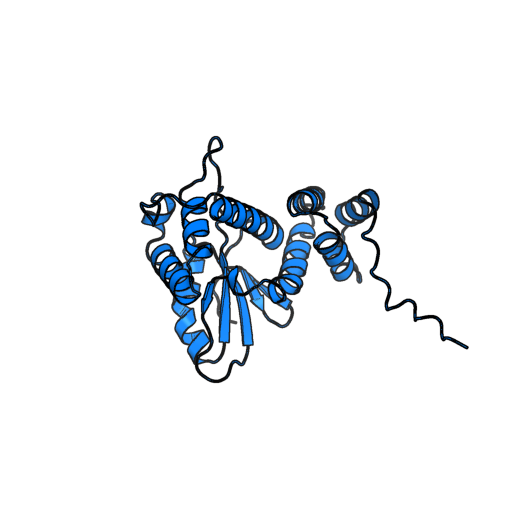 A N 1
ATOM 1461 C CA . ILE A 1 190 ? 9.562 -0.300 11.735 1.00 94.06 190 ILE A CA 1
ATOM 1462 C C . ILE A 1 190 ? 10.087 -0.986 10.468 1.00 94.06 190 ILE A C 1
ATOM 1464 O O . ILE A 1 190 ? 9.897 -0.468 9.370 1.00 94.06 190 ILE A O 1
ATOM 1468 N N . GLN A 1 191 ? 10.697 -2.169 10.580 1.00 94.12 191 GLN A N 1
ATOM 1469 C CA . GLN A 1 191 ? 11.175 -2.939 9.424 1.00 94.12 191 GLN A CA 1
ATOM 1470 C C . GLN A 1 191 ? 10.035 -3.349 8.480 1.00 94.12 191 GLN A C 1
ATOM 1472 O O . GLN A 1 191 ? 10.179 -3.236 7.257 1.00 94.12 191 GLN A O 1
ATOM 1477 N N . LYS A 1 192 ? 8.888 -3.759 9.032 1.00 93.62 192 LYS A N 1
ATOM 1478 C CA . LYS A 1 192 ? 7.672 -4.048 8.264 1.00 93.62 192 LYS A CA 1
ATOM 1479 C C . LYS A 1 192 ? 7.194 -2.802 7.518 1.00 93.62 192 LYS A C 1
ATOM 1481 O O . LYS A 1 192 ? 7.060 -2.848 6.299 1.00 93.62 192 LYS A O 1
ATOM 1486 N N . ALA A 1 193 ? 7.053 -1.663 8.197 1.00 95.06 193 ALA A N 1
ATOM 1487 C CA . ALA A 1 193 ? 6.656 -0.404 7.562 1.00 95.06 193 ALA A CA 1
ATOM 1488 C C . ALA A 1 193 ? 7.643 0.048 6.473 1.00 95.06 193 ALA A C 1
ATOM 1490 O O . ALA A 1 193 ? 7.228 0.507 5.411 1.00 95.06 193 ALA A O 1
ATOM 1491 N N . MET A 1 194 ? 8.950 -0.133 6.688 1.00 95.19 194 MET A N 1
ATOM 1492 C CA . MET A 1 194 ? 9.963 0.123 5.660 1.00 95.19 194 MET A CA 1
ATOM 1493 C C . MET A 1 194 ? 9.778 -0.793 4.446 1.00 95.19 194 MET A C 1
ATOM 1495 O O . MET A 1 194 ? 9.858 -0.320 3.321 1.00 95.19 194 MET A O 1
ATOM 1499 N N . THR A 1 195 ? 9.492 -2.079 4.646 1.00 94.62 195 THR A N 1
ATOM 1500 C CA . THR A 1 195 ? 9.225 -3.024 3.547 1.00 94.62 195 THR A CA 1
ATOM 1501 C C . THR A 1 195 ? 7.985 -2.612 2.750 1.00 94.62 195 THR A C 1
ATOM 1503 O O . THR A 1 195 ? 8.021 -2.566 1.521 1.00 94.62 195 THR A O 1
ATOM 1506 N N . TYR A 1 196 ? 6.914 -2.211 3.436 1.00 95.19 196 TYR A N 1
ATOM 1507 C CA . TYR A 1 196 ? 5.680 -1.735 2.805 1.00 95.19 196 TYR A CA 1
ATOM 1508 C C . TYR A 1 196 ? 5.871 -0.406 2.074 1.00 95.19 196 TYR A C 1
ATOM 1510 O O . TYR A 1 196 ? 5.326 -0.215 0.988 1.00 95.19 196 TYR A O 1
ATOM 1518 N N . LYS A 1 197 ? 6.726 0.484 2.590 1.00 95.94 197 LYS A N 1
ATOM 1519 C CA . LYS A 1 197 ? 7.150 1.693 1.874 1.00 95.94 197 LYS A CA 1
ATOM 1520 C C . LYS A 1 197 ? 7.792 1.363 0.530 1.00 95.94 197 LYS A C 1
ATOM 1522 O O . LYS A 1 197 ? 7.495 2.031 -0.457 1.0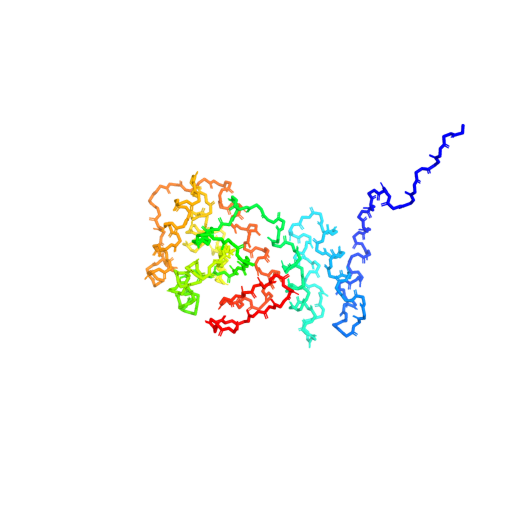0 95.94 197 LYS A O 1
ATOM 1527 N N . LEU A 1 198 ? 8.647 0.342 0.488 1.00 95.12 198 LEU A N 1
ATOM 1528 C CA . LEU A 1 198 ? 9.310 -0.086 -0.742 1.00 95.12 198 LEU A CA 1
ATOM 1529 C C . LEU A 1 198 ? 8.318 -0.684 -1.745 1.00 95.12 198 LEU A C 1
ATOM 1531 O O . LEU A 1 198 ? 8.348 -0.312 -2.916 1.00 95.12 198 LEU A O 1
ATOM 1535 N N . PHE A 1 199 ? 7.395 -1.536 -1.288 1.00 95.31 199 PHE A N 1
ATOM 1536 C CA . PHE A 1 199 ? 6.296 -2.020 -2.127 1.00 95.31 199 PHE A CA 1
ATOM 1537 C C . PHE A 1 199 ? 5.435 -0.874 -2.657 1.00 95.31 199 PHE A C 1
ATOM 1539 O O . PHE A 1 199 ? 5.168 -0.821 -3.850 1.00 95.31 199 PHE A O 1
ATOM 1546 N N . GLY A 1 200 ? 5.066 0.092 -1.816 1.00 95.38 200 GLY A N 1
ATOM 1547 C CA . GLY A 1 200 ? 4.294 1.246 -2.263 1.00 95.38 200 GLY A CA 1
ATOM 1548 C C . GLY A 1 200 ? 5.045 2.128 -3.267 1.00 95.38 200 GLY A C 1
ATOM 1549 O O . GLY A 1 200 ? 4.439 2.619 -4.217 1.00 95.38 200 GLY A O 1
ATOM 1550 N N . ASP A 1 201 ? 6.369 2.267 -3.135 1.00 94.12 201 ASP A N 1
ATOM 1551 C CA . ASP A 1 201 ? 7.203 2.945 -4.138 1.00 94.12 201 ASP A CA 1
ATOM 1552 C C . ASP A 1 201 ? 7.242 2.192 -5.473 1.00 94.12 201 ASP A C 1
ATOM 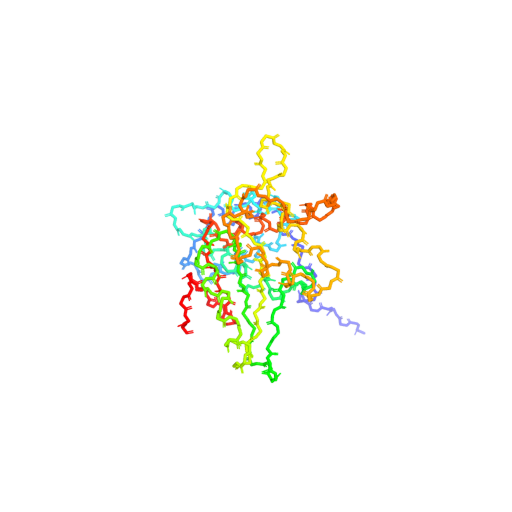1554 O O . ASP A 1 201 ? 7.298 2.832 -6.521 1.00 94.12 201 ASP A O 1
ATOM 1558 N N . ILE A 1 202 ? 7.170 0.859 -5.456 1.00 93.81 202 ILE A N 1
ATOM 1559 C CA . ILE A 1 202 ? 7.056 0.025 -6.661 1.00 93.81 202 ILE A CA 1
ATOM 1560 C C . ILE A 1 202 ? 5.665 0.164 -7.281 1.00 93.81 202 ILE A C 1
ATOM 1562 O O . ILE A 1 202 ? 5.552 0.467 -8.465 1.00 93.81 202 ILE A O 1
ATOM 1566 N N . PHE A 1 203 ? 4.617 -0.026 -6.479 1.00 94.69 203 PHE A N 1
ATOM 1567 C CA . PHE A 1 203 ? 3.225 -0.005 -6.921 1.00 94.69 203 PHE A CA 1
ATOM 1568 C C . PHE A 1 203 ? 2.844 1.346 -7.507 1.00 94.69 203 PHE A C 1
ATOM 1570 O O . PHE A 1 203 ? 2.218 1.401 -8.555 1.00 94.69 203 PHE A O 1
ATOM 1577 N N . SER A 1 204 ? 3.240 2.429 -6.841 1.00 90.50 204 SER A N 1
ATOM 1578 C CA . SER A 1 204 ? 2.876 3.782 -7.238 1.00 90.50 204 SER A CA 1
ATOM 1579 C C . SER A 1 204 ? 3.832 4.372 -8.275 1.00 90.50 204 SER A C 1
ATOM 1581 O O . SER A 1 204 ? 3.408 5.135 -9.139 1.00 90.50 204 SER A O 1
ATOM 1583 N N . ARG A 1 205 ? 5.133 4.048 -8.177 1.00 86.62 205 ARG A N 1
ATOM 1584 C CA . ARG A 1 205 ? 6.292 4.570 -8.938 1.00 86.62 205 ARG A CA 1
ATOM 1585 C C . ARG A 1 205 ? 6.516 6.087 -8.913 1.00 86.62 205 ARG A C 1
ATOM 1587 O O . ARG A 1 205 ? 7.664 6.527 -8.829 1.00 86.62 205 ARG A O 1
ATOM 1594 N N . GLN A 1 206 ? 5.447 6.871 -8.969 1.00 83.69 206 GLN A N 1
ATOM 1595 C CA . GLN A 1 206 ? 5.388 8.330 -8.919 1.00 83.69 206 GLN A CA 1
ATOM 1596 C C . GLN A 1 206 ? 4.927 8.856 -7.552 1.00 83.69 206 GLN A C 1
ATOM 1598 O O . GLN A 1 206 ? 4.701 10.054 -7.398 1.00 83.69 206 GLN A O 1
ATOM 1603 N N . ARG A 1 207 ? 4.793 7.974 -6.551 1.00 89.25 207 ARG A N 1
ATOM 1604 C CA . ARG A 1 207 ? 4.325 8.317 -5.199 1.00 89.25 207 ARG A CA 1
ATOM 1605 C C . ARG A 1 207 ? 2.968 9.044 -5.217 1.00 89.25 207 ARG A C 1
ATOM 1607 O O . ARG A 1 207 ? 2.735 9.977 -4.455 1.00 89.25 207 ARG A O 1
ATOM 1614 N N . GLN A 1 208 ? 2.077 8.639 -6.115 1.00 90.62 208 GLN A N 1
ATOM 1615 C CA . GLN A 1 208 ? 0.681 9.063 -6.171 1.00 90.62 208 GLN A CA 1
ATOM 1616 C C . GLN A 1 208 ? -0.145 8.334 -5.106 1.00 90.62 208 GLN A C 1
ATOM 1618 O O . GLN A 1 208 ? 0.014 7.127 -4.919 1.00 90.62 208 GLN A O 1
ATOM 1623 N N . THR A 1 209 ? -1.030 9.071 -4.431 1.00 95.44 209 THR A N 1
ATOM 1624 C CA . THR A 1 209 ? -2.057 8.534 -3.527 1.00 95.44 209 THR A CA 1
ATOM 1625 C C . THR A 1 209 ? -3.310 9.432 -3.527 1.00 95.44 209 THR A C 1
ATOM 1627 O O . THR 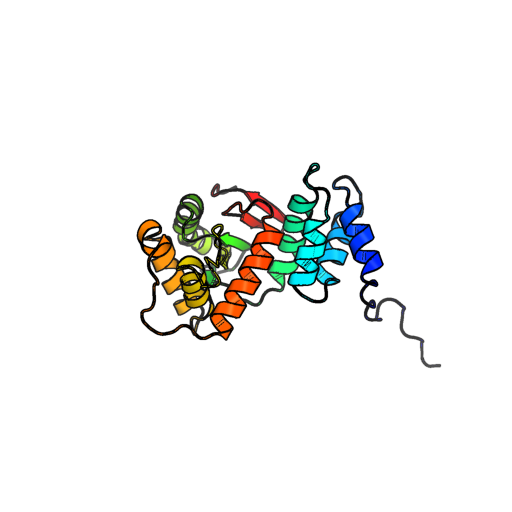A 1 209 ? -3.176 10.651 -3.680 1.00 95.44 209 THR A O 1
ATOM 1630 N N . PRO A 1 210 ? -4.517 8.878 -3.308 1.00 97.38 210 PRO A N 1
ATOM 1631 C CA . PRO A 1 210 ? -4.788 7.447 -3.216 1.00 97.38 210 PRO A CA 1
ATOM 1632 C C . PRO A 1 210 ? -4.675 6.766 -4.590 1.00 97.38 210 PRO A C 1
ATOM 1634 O O . PRO A 1 210 ? -4.943 7.386 -5.621 1.00 97.38 210 PRO A O 1
ATOM 1637 N N . LEU A 1 211 ? -4.257 5.500 -4.586 1.00 96.75 211 LEU A N 1
ATOM 1638 C CA . LEU A 1 211 ? -4.398 4.589 -5.727 1.00 96.75 211 LEU A CA 1
ATOM 1639 C C . LEU A 1 211 ? -5.347 3.473 -5.310 1.00 96.75 211 LEU A C 1
ATOM 1641 O O . LEU A 1 211 ? -5.092 2.810 -4.303 1.00 96.75 211 LEU A O 1
ATOM 1645 N N . ILE A 1 212 ? -6.431 3.290 -6.055 1.00 96.75 212 ILE A N 1
ATOM 1646 C CA . ILE A 1 212 ? -7.473 2.307 -5.755 1.00 96.75 212 ILE A CA 1
ATOM 1647 C C . ILE A 1 212 ? -7.377 1.192 -6.791 1.00 96.75 212 ILE A C 1
ATOM 1649 O O . ILE A 1 212 ? -7.429 1.440 -7.992 1.00 96.75 212 ILE A O 1
ATOM 1653 N N . PHE A 1 213 ? -7.226 -0.035 -6.313 1.00 95.81 213 PHE A N 1
ATOM 1654 C CA . PHE A 1 213 ? -7.107 -1.247 -7.111 1.00 95.81 213 PHE A CA 1
ATOM 1655 C C . PHE A 1 213 ? -8.418 -2.021 -7.009 1.00 95.81 213 PHE A C 1
ATOM 1657 O O . PHE A 1 213 ? -8.766 -2.536 -5.938 1.00 95.81 213 PHE A O 1
ATOM 1664 N N . HIS A 1 214 ? -9.141 -2.072 -8.122 1.00 94.94 214 HIS A N 1
ATOM 1665 C CA . HIS A 1 214 ? -10.428 -2.743 -8.238 1.00 94.94 214 HIS A CA 1
ATOM 1666 C C . HIS A 1 214 ? -10.241 -4.245 -8.537 1.00 94.94 214 HIS A C 1
ATOM 1668 O O . HIS A 1 214 ? -9.201 -4.642 -9.075 1.00 94.94 214 HIS A O 1
ATOM 1674 N N . PRO A 1 215 ? -11.228 -5.105 -8.208 1.00 92.00 215 PRO A N 1
ATOM 1675 C CA . PRO A 1 215 ? -11.138 -6.553 -8.438 1.00 92.00 215 PRO A CA 1
ATOM 1676 C C . PRO A 1 215 ? -10.894 -6.965 -9.894 1.00 92.00 215 PRO A C 1
ATOM 1678 O O . PRO A 1 215 ? -10.276 -7.997 -10.153 1.00 92.00 215 PRO A O 1
ATOM 1681 N N . ASP A 1 216 ? -11.375 -6.168 -10.845 1.00 91.06 216 ASP A N 1
ATOM 1682 C CA . ASP A 1 216 ? -11.211 -6.381 -12.286 1.00 91.06 216 ASP A CA 1
ATOM 1683 C C . ASP A 1 216 ? -9.807 -6.006 -12.800 1.00 91.06 216 ASP A C 1
ATOM 1685 O O . ASP A 1 216 ? -9.482 -6.245 -13.963 1.00 91.06 216 ASP A O 1
ATOM 1689 N N . GLY A 1 217 ? -8.949 -5.467 -11.928 1.00 89.94 217 GLY A N 1
ATOM 1690 C CA . GLY A 1 217 ? -7.607 -5.000 -12.259 1.00 89.94 217 GLY A CA 1
ATOM 1691 C C . GLY A 1 217 ? -7.555 -3.552 -12.740 1.00 89.94 217 GLY A C 1
ATOM 1692 O O . GLY A 1 217 ? -6.468 -3.080 -13.081 1.00 89.94 217 GLY A O 1
ATOM 1693 N N . PHE A 1 218 ? -8.683 -2.834 -12.755 1.00 92.12 218 PHE A N 1
ATOM 1694 C CA . PHE A 1 218 ? -8.673 -1.396 -12.984 1.00 92.12 218 PHE A CA 1
ATOM 1695 C C . PHE A 1 218 ? -7.976 -0.676 -11.821 1.00 92.12 218 PHE A C 1
ATOM 1697 O O . PHE A 1 218 ? -8.191 -0.986 -10.646 1.00 92.12 218 PHE A O 1
ATOM 1704 N N . VAL A 1 219 ? -7.131 0.299 -12.161 1.00 93.88 219 VAL A N 1
ATOM 1705 C CA . VAL A 1 219 ? -6.425 1.140 -11.191 1.00 93.88 219 VAL A CA 1
ATOM 1706 C C . VAL A 1 219 ? -6.901 2.572 -11.346 1.00 93.88 219 VAL A C 1
ATOM 1708 O O . VAL A 1 219 ? -6.646 3.216 -12.364 1.00 93.88 219 VAL A O 1
ATOM 1711 N N . GLN A 1 220 ? -7.562 3.078 -10.312 1.00 94.06 220 GLN A N 1
ATOM 1712 C CA . GLN A 1 220 ? -8.021 4.454 -10.251 1.00 94.06 220 GLN A CA 1
ATOM 1713 C C . GLN A 1 220 ? -7.006 5.322 -9.503 1.00 94.06 220 GLN A C 1
ATOM 1715 O O . GLN A 1 220 ? -6.574 4.995 -8.395 1.00 94.06 220 GLN A O 1
ATOM 1720 N N . ILE A 1 221 ? -6.667 6.469 -10.089 1.00 92.19 221 ILE A N 1
ATOM 1721 C CA . ILE A 1 221 ? -5.833 7.495 -9.459 1.00 92.19 221 ILE A CA 1
ATOM 1722 C C . ILE A 1 221 ? -6.744 8.592 -8.898 1.00 92.19 221 ILE A C 1
ATOM 1724 O O . ILE A 1 221 ? -7.548 9.165 -9.633 1.00 92.19 221 ILE A O 1
ATOM 1728 N N . GLY A 1 222 ? -6.591 8.924 -7.614 1.00 90.75 222 GLY A N 1
ATOM 1729 C CA . GLY A 1 222 ? -7.386 9.963 -6.951 1.00 90.75 222 GLY A CA 1
ATOM 1730 C C . GLY A 1 222 ? -8.641 9.437 -6.245 1.00 90.75 222 GLY A C 1
ATOM 1731 O O . GLY A 1 222 ? -8.861 8.235 -6.137 1.00 90.75 222 GLY A O 1
ATOM 1732 N N . ASP A 1 223 ? -9.449 10.355 -5.711 1.00 85.00 223 ASP A N 1
ATOM 1733 C CA . ASP A 1 223 ? -10.510 10.088 -4.724 1.00 85.00 223 ASP A CA 1
ATOM 1734 C C . ASP A 1 223 ? -11.945 10.108 -5.285 1.00 85.00 223 ASP A C 1
ATOM 1736 O O . ASP A 1 223 ? -12.920 10.118 -4.522 1.00 85.00 223 ASP A O 1
ATOM 1740 N N . ALA A 1 224 ? -12.093 10.137 -6.611 1.00 78.00 224 ALA A N 1
ATOM 1741 C CA . ALA A 1 224 ? -13.398 10.019 -7.252 1.00 78.00 224 ALA A CA 1
ATOM 1742 C C . ALA A 1 224 ? -14.058 8.674 -6.883 1.00 78.00 224 ALA A C 1
ATOM 1744 O O . ALA A 1 224 ? -13.371 7.697 -6.610 1.00 78.00 224 ALA A O 1
ATOM 1745 N N . LEU A 1 225 ? -15.391 8.619 -6.847 1.00 62.97 225 LEU A N 1
ATOM 1746 C CA . LEU A 1 225 ? -16.076 7.326 -6.921 1.00 62.97 225 LEU A CA 1
ATOM 1747 C C . LEU A 1 225 ? -16.531 7.201 -8.364 1.00 62.97 225 LEU A C 1
ATOM 1749 O O . LEU A 1 225 ? -17.271 8.069 -8.832 1.00 62.97 225 LEU A O 1
ATOM 1753 N N . THR A 1 226 ? -16.028 6.185 -9.050 1.00 56.50 226 THR A N 1
ATOM 1754 C CA . THR A 1 226 ? -16.494 5.774 -10.373 1.00 56.50 226 THR A CA 1
ATOM 1755 C C . THR A 1 226 ? -17.234 4.460 -10.262 1.00 56.50 226 THR A C 1
ATOM 1757 O O . THR A 1 226 ? -16.733 3.595 -9.506 1.00 56.50 226 THR A O 1
#

Secondary structure (DSSP, 8-state):
-PPPPPTTSS--PPPPHHHHHHHHHT--TTSTTHHHHHHHHHHH-SSHHHHHHHHHSS-STTSHHHHHHHHHHHHHGGGS-GGGSEEEPPSSS--EEEEEEE-TT-HHHHHHHTTHHHHHHTTEEEEEEE--SS-SEETTEEPHHHHHHHHHHT-SSHHHHHHHHHHHHHTHHHHTTS-S-SSPPPHHHHHHHHHHHHHHHHHHSS--S-EEE-TTS-EEESS---

pLDDT: mean 89.65, std 13.86, range [37.47, 98.5]